Protein AF-A0A951LGJ7-F1 (afdb_monomer)

Foldseek 3Di:
DVQLVLLQLLLLLQLLLVLLLVLLVVVVLDDVVLCVQLLVLLLLLLVVQLLCLVVDDLLVLLLVLLVVLLVLLVCLQCLPPDDAPAQDFDDDPRSNPLSSVLNNSCNNVVNLSLVSQLSVRSSNVHQNSSSNSSSSVSSNSNSPSNNVCCVVPVCSRPVDPPRSYDVVVSVVNNVVSNVVSNVVSVVLVVDDRSVSSNVSSVVSNVSSVVSNVVSVVD

pLDDT: mean 79.66, std 10.62, range [45.69, 91.69]

Secondary structure (DSSP, 8-state):
-HHHHHHHHHHHHHHHHHHHHHHHHHTT---HHHHHHHHHHHHHHHHHHHHHGGGS-HHHHHHHHHHHHHHHHHHHH-TTTS--S-SS---THHHHHHHHHHHHHHHHHT--THHHHHHHHHHTT--HHHHHHHHHHHHHHHHHHHHHHHHH-HHHHHSSSS----HHHHHHHHHHHHHHHHHHHHHHHHS-HHHHHHHHHHHHHHHHHHHHHHHH--

Structure (mmCIF, N/CA/C/O backbone):
data_AF-A0A9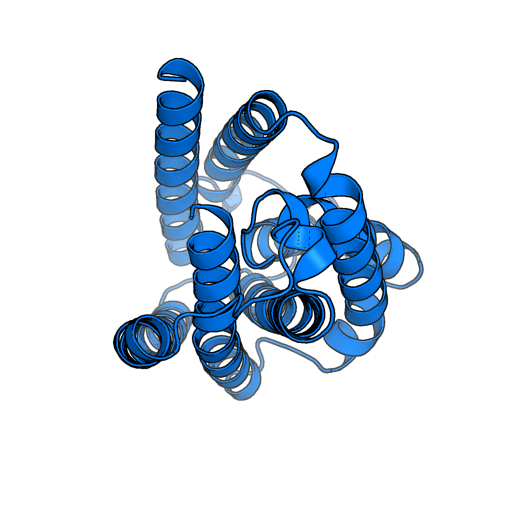51LGJ7-F1
#
_entry.id   AF-A0A951LGJ7-F1
#
loop_
_atom_site.group_PDB
_atom_site.id
_atom_site.type_symbol
_atom_site.label_atom_id
_atom_site.label_alt_id
_atom_site.label_comp_id
_atom_site.label_asym_id
_atom_site.label_entity_id
_atom_site.label_seq_id
_atom_site.pdbx_PDB_ins_code
_atom_site.Cartn_x
_atom_site.Cartn_y
_atom_site.Cartn_z
_atom_site.occupancy
_atom_site.B_iso_or_equiv
_atom_site.auth_seq_id
_atom_site.auth_comp_id
_atom_site.auth_asym_id
_atom_site.auth_atom_id
_atom_site.pdbx_PDB_model_num
ATOM 1 N N . SER A 1 1 ? 18.260 4.602 -18.109 1.00 55.44 1 SER A N 1
ATOM 2 C CA . SER A 1 1 ? 17.047 4.206 -18.858 1.00 55.44 1 SER A CA 1
ATOM 3 C C . SER A 1 1 ? 15.852 4.158 -17.917 1.00 55.44 1 SER A C 1
ATOM 5 O O . SER A 1 1 ? 16.051 3.791 -16.763 1.00 55.44 1 SER A O 1
ATOM 7 N N . ALA A 1 2 ? 14.641 4.504 -18.372 1.00 57.22 2 ALA A N 1
ATOM 8 C CA . ALA A 1 2 ? 13.421 4.532 -17.546 1.00 57.22 2 ALA A CA 1
ATOM 9 C C . ALA A 1 2 ? 13.168 3.224 -16.763 1.00 57.22 2 ALA A C 1
ATOM 11 O O . ALA A 1 2 ? 12.783 3.267 -15.599 1.00 57.22 2 ALA A O 1
ATOM 12 N N . HIS A 1 3 ? 13.509 2.072 -17.344 1.00 61.31 3 HIS A N 1
ATOM 13 C CA . HIS A 1 3 ? 13.384 0.759 -16.697 1.00 61.31 3 HIS A CA 1
ATOM 14 C C . HIS A 1 3 ? 14.228 0.601 -15.420 1.00 61.31 3 HIS A C 1
ATOM 16 O O . HIS A 1 3 ? 13.739 0.072 -14.426 1.00 61.31 3 HIS A O 1
ATOM 22 N N . ILE A 1 4 ? 15.455 1.139 -15.396 1.00 64.69 4 ILE A N 1
ATOM 23 C CA . ILE A 1 4 ? 16.332 1.111 -14.208 1.00 64.69 4 ILE A CA 1
ATOM 24 C C . ILE A 1 4 ? 15.751 1.994 -13.095 1.00 64.69 4 ILE A C 1
ATOM 26 O O . ILE A 1 4 ? 15.845 1.657 -11.916 1.00 64.69 4 ILE A O 1
ATOM 30 N N . ALA A 1 5 ? 15.111 3.113 -13.449 1.00 64.50 5 ALA A N 1
ATOM 31 C CA . ALA A 1 5 ? 14.456 3.984 -12.475 1.00 64.50 5 ALA A CA 1
ATOM 32 C C . ALA A 1 5 ? 13.243 3.295 -11.824 1.00 64.50 5 ALA A C 1
ATOM 34 O O . ALA A 1 5 ? 13.097 3.352 -10.604 1.00 64.50 5 ALA A O 1
ATOM 35 N N . VAL A 1 6 ? 12.427 2.583 -12.611 1.00 65.94 6 VAL A N 1
ATOM 36 C CA . VAL A 1 6 ? 11.276 1.804 -12.113 1.00 65.94 6 VAL A CA 1
ATOM 37 C C . VAL A 1 6 ? 11.734 0.677 -11.186 1.00 65.94 6 VAL A C 1
ATOM 39 O O . VAL A 1 6 ? 11.252 0.561 -10.060 1.00 65.94 6 VAL A O 1
ATOM 42 N N . ALA A 1 7 ? 12.717 -0.108 -11.621 1.00 67.38 7 ALA A N 1
ATOM 43 C CA . ALA A 1 7 ? 13.304 -1.190 -10.840 1.00 67.38 7 ALA A CA 1
ATOM 44 C C . ALA A 1 7 ? 13.930 -0.698 -9.518 1.00 67.38 7 ALA A C 1
ATOM 46 O O . ALA A 1 7 ? 13.691 -1.278 -8.458 1.00 67.38 7 ALA A O 1
ATOM 47 N N . THR A 1 8 ? 14.667 0.418 -9.555 1.00 74.06 8 THR A N 1
ATOM 48 C CA . THR A 1 8 ? 15.254 1.038 -8.354 1.00 74.06 8 THR A CA 1
ATOM 49 C C . THR A 1 8 ? 14.176 1.583 -7.411 1.00 74.06 8 THR A C 1
ATOM 51 O O . THR A 1 8 ? 14.307 1.451 -6.195 1.00 74.06 8 THR A O 1
ATOM 54 N N . SER A 1 9 ? 13.090 2.152 -7.946 1.00 70.25 9 SER A N 1
ATOM 55 C CA . SER A 1 9 ? 11.973 2.675 -7.151 1.00 70.25 9 SER A CA 1
ATOM 56 C C . SER A 1 9 ? 11.195 1.565 -6.435 1.00 70.25 9 SER A C 1
ATOM 58 O O . SER A 1 9 ? 10.942 1.682 -5.237 1.00 70.25 9 SER A O 1
ATOM 60 N N . LEU A 1 10 ? 10.897 0.452 -7.118 1.00 71.38 10 LEU A N 1
ATOM 61 C CA . LEU A 1 10 ? 10.248 -0.718 -6.510 1.00 71.38 10 LEU A CA 1
ATOM 62 C C . LEU A 1 10 ? 11.087 -1.298 -5.365 1.00 71.38 10 LEU A C 1
ATOM 64 O O . LEU A 1 10 ? 10.562 -1.550 -4.279 1.00 71.38 10 LEU A O 1
ATOM 68 N N . ALA A 1 11 ? 12.400 -1.426 -5.579 1.00 75.31 11 ALA A N 1
ATOM 69 C CA . ALA A 1 11 ? 13.327 -1.869 -4.545 1.00 75.31 11 ALA A CA 1
ATOM 70 C C . ALA A 1 11 ? 13.407 -0.877 -3.369 1.00 75.31 11 ALA A C 1
ATOM 72 O O . ALA A 1 11 ? 13.548 -1.294 -2.218 1.00 75.31 11 ALA A O 1
ATOM 73 N N . ALA A 1 12 ? 13.322 0.434 -3.624 1.00 81.06 12 ALA A N 1
ATOM 74 C CA . ALA A 1 12 ? 13.381 1.473 -2.588 1.00 81.06 12 ALA A CA 1
ATOM 75 C C . ALA A 1 12 ? 12.124 1.510 -1.701 1.00 81.06 12 ALA A C 1
ATOM 77 O O . ALA A 1 12 ? 12.212 1.827 -0.516 1.00 81.06 12 ALA A O 1
ATOM 78 N N . ILE A 1 13 ? 10.964 1.109 -2.234 1.00 82.94 13 ILE A N 1
ATOM 79 C CA . ILE A 1 13 ? 9.707 1.033 -1.473 1.00 82.94 13 ILE A CA 1
ATOM 80 C C . ILE A 1 13 ? 9.728 -0.109 -0.441 1.00 82.94 13 ILE A C 1
ATOM 82 O O . ILE A 1 13 ? 9.082 0.003 0.604 1.00 82.94 13 ILE A O 1
ATOM 86 N N . MET A 1 14 ? 10.474 -1.194 -0.688 1.00 87.38 14 MET A N 1
ATOM 87 C CA . MET A 1 14 ? 10.474 -2.383 0.175 1.00 87.38 14 MET A CA 1
ATOM 88 C C . MET A 1 14 ? 10.863 -2.078 1.641 1.00 87.38 14 MET A C 1
ATOM 90 O O . MET A 1 14 ? 10.084 -2.432 2.529 1.00 87.38 14 MET A O 1
ATOM 94 N N . PRO A 1 15 ? 11.979 -1.382 1.954 1.00 86.62 15 PRO A N 1
ATOM 95 C CA . PRO A 1 15 ? 12.316 -1.011 3.333 1.00 86.62 15 PRO A CA 1
ATOM 96 C C . PRO A 1 15 ? 11.227 -0.193 4.033 1.00 86.62 15 PRO A C 1
ATOM 98 O O . PRO A 1 15 ? 10.880 -0.475 5.179 1.00 86.62 15 PRO A O 1
ATOM 101 N N . ALA A 1 16 ? 10.643 0.785 3.338 1.00 88.69 16 ALA A N 1
ATOM 102 C CA . ALA A 1 16 ? 9.571 1.614 3.878 1.00 88.69 16 ALA A CA 1
ATOM 103 C C . ALA A 1 16 ? 8.313 0.794 4.202 1.00 88.69 16 ALA A C 1
ATOM 105 O O . ALA A 1 16 ? 7.725 0.958 5.275 1.00 88.69 16 ALA A O 1
ATOM 106 N N . ALA A 1 17 ? 7.937 -0.130 3.313 1.00 87.75 17 ALA A N 1
ATOM 107 C CA . ALA A 1 17 ? 6.806 -1.024 3.522 1.00 87.75 17 ALA A CA 1
ATOM 108 C C . ALA A 1 17 ? 7.027 -1.939 4.736 1.00 87.75 17 ALA A C 1
ATOM 110 O O . ALA A 1 17 ? 6.136 -2.072 5.575 1.00 87.75 17 ALA A O 1
ATOM 111 N N . VAL A 1 18 ? 8.227 -2.517 4.871 1.00 90.56 18 VAL A N 1
ATOM 112 C CA . VAL A 1 18 ? 8.586 -3.383 6.007 1.00 90.56 18 VAL A CA 1
ATOM 113 C C . VAL A 1 18 ? 8.522 -2.608 7.318 1.00 90.56 18 VAL A C 1
ATOM 115 O O . VAL A 1 18 ? 7.852 -3.040 8.254 1.00 90.56 18 VAL A O 1
ATOM 118 N N . VAL A 1 19 ? 9.163 -1.440 7.390 1.00 91.69 19 VAL A N 1
ATOM 119 C CA . VAL A 1 19 ? 9.208 -0.639 8.619 1.00 91.69 19 VAL A CA 1
ATOM 120 C C . VAL A 1 19 ? 7.813 -0.156 9.030 1.00 91.69 19 VAL A C 1
ATOM 122 O O . VAL A 1 19 ? 7.451 -0.256 10.206 1.00 91.69 19 VAL A O 1
ATOM 125 N N . SER A 1 20 ? 6.997 0.295 8.073 1.00 88.81 20 SER A N 1
ATOM 126 C CA . SER A 1 20 ? 5.603 0.674 8.326 1.00 88.81 20 SER A CA 1
ATOM 127 C C . SER A 1 20 ? 4.767 -0.520 8.803 1.00 88.81 20 SER A C 1
ATOM 129 O O . SER A 1 20 ? 4.076 -0.431 9.821 1.00 88.81 20 SER A O 1
ATOM 131 N N . SER A 1 21 ? 4.883 -1.674 8.136 1.00 90.31 21 SER A N 1
ATOM 132 C CA . SER A 1 21 ? 4.157 -2.891 8.513 1.00 90.31 21 SER A CA 1
ATOM 133 C C . SER A 1 21 ? 4.536 -3.373 9.910 1.00 90.31 21 SER A C 1
ATOM 135 O O . SER A 1 21 ? 3.658 -3.775 10.668 1.00 90.31 21 SER A O 1
ATOM 137 N N . VAL A 1 22 ? 5.817 -3.318 10.286 1.00 91.62 22 VAL A N 1
ATOM 138 C CA . VAL A 1 22 ? 6.271 -3.694 11.634 1.00 91.62 22 VAL A CA 1
ATOM 139 C C . VAL A 1 22 ? 5.689 -2.751 12.689 1.00 91.62 22 VAL A C 1
ATOM 141 O O . VAL A 1 22 ? 5.246 -3.218 13.739 1.00 91.62 22 VAL A O 1
ATOM 144 N N . ALA A 1 23 ? 5.634 -1.443 12.423 1.00 90.81 23 ALA A N 1
ATOM 145 C CA . ALA A 1 23 ? 5.026 -0.479 13.341 1.00 90.81 23 ALA A CA 1
ATOM 146 C C . ALA A 1 23 ? 3.524 -0.749 13.552 1.00 90.81 23 ALA A C 1
ATOM 148 O O . ALA A 1 23 ? 3.043 -0.731 14.686 1.00 90.81 23 ALA A O 1
ATOM 149 N N . HIS A 1 24 ? 2.781 -1.065 12.487 1.00 90.62 24 HIS A N 1
ATOM 150 C CA . HIS A 1 24 ? 1.360 -1.413 12.589 1.00 90.62 24 HIS A CA 1
ATOM 151 C C . HIS A 1 24 ? 1.108 -2.790 13.211 1.00 90.62 24 HIS A C 1
ATOM 153 O O . HIS A 1 24 ? 0.151 -2.940 13.973 1.00 90.62 24 HIS A O 1
ATOM 159 N N . TRP A 1 25 ? 1.984 -3.764 12.959 1.00 90.00 25 TRP A N 1
ATOM 160 C CA . TRP A 1 25 ? 1.948 -5.075 13.604 1.00 90.00 25 TRP A CA 1
ATOM 161 C C . TRP A 1 25 ? 2.119 -4.956 15.120 1.00 90.00 25 TRP A C 1
ATOM 163 O O . TRP A 1 25 ? 1.313 -5.486 15.879 1.00 90.00 25 TRP A O 1
ATOM 173 N N . ARG A 1 26 ? 3.126 -4.196 15.574 1.00 89.38 26 ARG A N 1
ATOM 174 C CA . ARG A 1 26 ? 3.374 -3.954 17.007 1.00 89.38 26 ARG A CA 1
ATOM 175 C C . ARG A 1 26 ? 2.212 -3.247 17.702 1.00 89.38 26 ARG A C 1
ATOM 177 O O . ARG A 1 26 ? 1.992 -3.473 18.884 1.00 89.38 26 ARG A O 1
ATOM 184 N N . ALA A 1 27 ? 1.462 -2.429 16.972 1.00 88.00 27 ALA A N 1
ATOM 185 C CA . ALA A 1 27 ? 0.272 -1.753 17.478 1.00 88.00 27 ALA A CA 1
ATOM 186 C C . ALA A 1 27 ? -1.017 -2.593 17.388 1.00 88.00 27 ALA A C 1
ATOM 188 O O . ALA A 1 27 ? -2.094 -2.073 17.663 1.00 88.00 27 ALA A O 1
ATOM 189 N N . GLY A 1 28 ? -0.943 -3.865 16.974 1.00 87.31 28 GLY A N 1
ATOM 190 C CA . GLY A 1 28 ? -2.108 -4.753 16.885 1.00 87.31 28 GLY A CA 1
ATOM 191 C C . GLY A 1 28 ? -3.085 -4.413 15.752 1.00 87.31 28 GLY A C 1
ATOM 192 O O . GLY A 1 28 ? -4.235 -4.852 15.772 1.00 87.31 28 GLY A O 1
ATOM 193 N N . ASN A 1 29 ? -2.646 -3.634 14.758 1.00 87.38 29 ASN A N 1
ATOM 194 C CA . ASN A 1 29 ? -3.474 -3.229 13.617 1.00 87.38 29 ASN A CA 1
ATOM 195 C C . ASN A 1 29 ? -3.454 -4.242 12.458 1.00 87.38 29 ASN A C 1
ATOM 197 O O . ASN A 1 29 ? -4.222 -4.096 11.509 1.00 87.38 29 ASN A O 1
ATOM 201 N N . THR A 1 30 ? -2.595 -5.260 12.537 1.00 85.62 30 THR A N 1
ATOM 202 C CA . THR A 1 30 ? -2.389 -6.282 11.502 1.00 85.62 30 THR A CA 1
ATOM 203 C C . THR A 1 30 ? -2.292 -7.661 12.146 1.00 85.62 30 THR A C 1
ATOM 205 O O . THR A 1 30 ? -1.757 -7.801 13.242 1.00 85.62 30 THR A O 1
ATOM 208 N N . ASP A 1 31 ? -2.780 -8.680 11.445 1.00 86.75 31 ASP A N 1
ATOM 209 C CA . ASP A 1 31 ? -2.847 -10.072 11.870 1.00 86.75 31 ASP A CA 1
ATOM 210 C C . ASP A 1 31 ? -2.186 -11.033 10.867 1.00 86.75 31 ASP A C 1
ATOM 212 O O . ASP A 1 31 ? -2.123 -10.770 9.666 1.00 86.75 31 ASP A O 1
ATOM 216 N N . PHE A 1 32 ? -1.710 -12.192 11.346 1.00 86.00 32 PHE A N 1
ATOM 217 C CA . PHE A 1 32 ? -1.112 -13.223 10.478 1.00 86.00 32 PHE A CA 1
ATOM 218 C C . PHE A 1 32 ? -2.119 -13.792 9.466 1.00 86.00 32 PHE A C 1
ATOM 220 O O . PHE A 1 32 ? -1.750 -14.192 8.362 1.00 86.00 32 PHE A O 1
ATOM 227 N N . VAL A 1 33 ? -3.404 -13.792 9.830 1.00 86.75 33 VAL A N 1
ATOM 228 C CA . VAL A 1 33 ? -4.508 -14.249 8.974 1.00 86.75 33 VAL A CA 1
ATOM 229 C C . VAL A 1 33 ? -4.529 -13.477 7.656 1.00 86.75 33 VAL A C 1
ATOM 231 O O . VAL A 1 33 ? -4.677 -14.091 6.601 1.00 86.75 33 VAL A O 1
ATOM 234 N N . PHE A 1 34 ? -4.265 -12.164 7.689 1.00 86.88 34 PHE A N 1
ATOM 235 C CA . PHE A 1 34 ? -4.161 -11.356 6.478 1.00 86.88 34 PHE A CA 1
ATOM 236 C C . PHE A 1 34 ? -3.091 -11.898 5.521 1.00 86.88 34 PHE A C 1
ATOM 238 O O . PHE A 1 34 ? -3.375 -12.127 4.348 1.00 86.88 34 PHE A O 1
ATOM 245 N N . PHE A 1 35 ? -1.881 -12.174 6.016 1.00 87.56 35 PHE A N 1
ATOM 246 C CA . PHE A 1 35 ? -0.798 -12.713 5.188 1.00 87.56 35 PHE A CA 1
ATOM 247 C C . PHE A 1 35 ? -1.151 -14.072 4.582 1.00 87.56 35 PHE A C 1
ATOM 249 O O . PHE A 1 35 ? -0.842 -14.320 3.420 1.00 87.56 35 PHE A O 1
ATOM 256 N N . ARG A 1 36 ? -1.826 -14.936 5.345 1.00 88.94 36 ARG A N 1
ATOM 257 C CA . ARG A 1 36 ? -2.224 -16.271 4.889 1.00 88.94 36 ARG A CA 1
ATOM 258 C C . ARG A 1 36 ? -3.306 -16.228 3.806 1.00 88.94 36 ARG A C 1
ATOM 260 O O . ARG A 1 36 ? -3.226 -16.983 2.844 1.00 88.94 36 ARG A O 1
ATOM 267 N N . GLU A 1 37 ? -4.311 -15.371 3.962 1.00 87.56 37 GLU A N 1
ATOM 268 C CA . GLU A 1 37 ? -5.490 -15.364 3.084 1.00 87.56 37 GLU A CA 1
ATOM 269 C C . GLU A 1 37 ? -5.348 -14.424 1.887 1.00 87.56 37 GLU A C 1
ATOM 271 O O . GLU A 1 37 ? -5.734 -14.763 0.771 1.00 87.56 37 GLU A O 1
ATOM 276 N N . TRP A 1 38 ? -4.760 -13.248 2.092 1.00 89.31 38 TRP A N 1
ATOM 277 C CA . TRP A 1 38 ? -4.577 -12.257 1.031 1.00 89.31 38 TRP A CA 1
ATOM 278 C C . TRP A 1 38 ? -3.251 -12.439 0.315 1.00 89.31 38 TRP A C 1
ATOM 280 O O . TRP A 1 38 ? -3.156 -12.203 -0.890 1.00 89.31 38 TRP A O 1
ATOM 290 N N . GLY A 1 39 ? -2.227 -12.871 1.051 1.00 89.12 39 GLY A N 1
ATOM 291 C CA . GLY A 1 39 ? -0.862 -12.857 0.558 1.00 89.12 39 GLY A CA 1
ATOM 292 C C . GLY A 1 39 ? -0.649 -13.669 -0.719 1.00 89.12 39 GLY A C 1
ATOM 293 O O . GLY A 1 39 ? -0.159 -13.095 -1.691 1.00 89.12 39 GLY A O 1
ATOM 294 N N . PRO A 1 40 ? -1.080 -14.944 -0.795 1.00 90.81 40 PRO A N 1
ATOM 295 C CA . PRO A 1 40 ? -0.926 -15.746 -2.007 1.00 90.81 40 PRO A CA 1
ATOM 296 C C . PRO A 1 40 ? -1.592 -15.111 -3.232 1.00 90.81 40 PRO A C 1
ATOM 298 O O . PRO A 1 40 ? -1.004 -15.086 -4.310 1.00 90.81 40 PRO A O 1
ATOM 301 N N . GLY A 1 41 ? -2.793 -14.544 -3.062 1.00 90.00 41 GLY A N 1
ATOM 302 C CA . GLY A 1 41 ? -3.507 -13.870 -4.148 1.00 90.00 41 GLY A CA 1
ATOM 303 C C . GLY A 1 41 ? -2.758 -12.632 -4.637 1.00 90.00 41 GLY A C 1
ATOM 304 O O . GLY A 1 41 ? -2.545 -12.475 -5.837 1.00 90.00 41 GLY A O 1
ATOM 305 N N . ILE A 1 42 ? -2.290 -11.794 -3.708 1.00 90.81 42 ILE A N 1
ATOM 306 C CA . ILE A 1 42 ? -1.506 -10.593 -4.026 1.00 90.81 42 ILE A CA 1
ATOM 307 C C . ILE A 1 42 ? -0.224 -10.962 -4.778 1.00 90.81 42 ILE A C 1
ATOM 309 O O . ILE A 1 42 ? 0.062 -10.355 -5.807 1.00 90.81 42 ILE A O 1
ATOM 313 N N . VAL A 1 43 ? 0.519 -11.971 -4.313 1.00 91.31 43 VAL A N 1
ATOM 314 C CA . VAL A 1 43 ? 1.760 -12.431 -4.963 1.00 91.31 43 VAL A CA 1
ATOM 315 C C . VAL A 1 43 ? 1.490 -12.862 -6.405 1.00 91.31 43 VAL A C 1
ATOM 317 O O . VAL A 1 43 ? 2.178 -12.405 -7.316 1.00 91.31 43 VAL A O 1
ATOM 320 N N . ILE A 1 44 ? 0.461 -13.689 -6.623 1.00 90.81 44 ILE A N 1
ATOM 321 C CA . ILE A 1 44 ? 0.064 -14.142 -7.965 1.00 90.81 44 ILE A CA 1
ATOM 322 C C . ILE A 1 44 ? -0.279 -12.941 -8.852 1.00 90.81 44 ILE A C 1
ATOM 324 O O . ILE A 1 44 ? 0.202 -12.853 -9.981 1.00 90.81 44 ILE A O 1
ATOM 328 N N . GLY A 1 45 ? -1.067 -11.995 -8.334 1.00 88.38 45 GLY A N 1
ATOM 329 C CA . GLY A 1 45 ? -1.459 -10.799 -9.072 1.00 88.38 45 GLY A CA 1
ATOM 330 C C . GLY A 1 45 ? -0.272 -9.910 -9.450 1.00 88.38 45 GLY A C 1
ATOM 331 O O . GLY A 1 45 ? -0.197 -9.448 -10.583 1.00 88.38 45 GLY A O 1
ATOM 332 N N . VAL A 1 46 ? 0.687 -9.711 -8.543 1.00 88.31 46 VAL A N 1
ATOM 333 C CA . VAL A 1 46 ? 1.890 -8.900 -8.803 1.00 88.31 46 VAL A CA 1
ATOM 334 C C . VAL A 1 46 ? 2.765 -9.534 -9.878 1.00 88.31 46 VAL A C 1
ATOM 336 O O . VAL A 1 46 ? 3.211 -8.837 -10.788 1.00 88.31 46 VAL A O 1
ATOM 339 N N . ILE A 1 47 ? 2.997 -10.846 -9.801 1.00 87.12 47 ILE A N 1
ATOM 340 C CA . ILE A 1 47 ? 3.792 -11.564 -10.805 1.00 87.12 47 ILE A CA 1
ATOM 341 C C . ILE A 1 47 ? 3.101 -11.481 -12.170 1.00 87.12 47 ILE A C 1
ATOM 343 O O . ILE A 1 47 ? 3.737 -11.118 -13.157 1.00 87.12 47 ILE A O 1
ATOM 347 N N . ALA A 1 48 ? 1.792 -11.741 -12.220 1.00 87.38 48 ALA A N 1
ATOM 348 C CA . ALA A 1 48 ? 1.013 -11.626 -13.448 1.00 87.38 48 ALA A CA 1
ATOM 349 C C . ALA A 1 48 ? 1.063 -10.202 -14.029 1.00 87.38 48 ALA A C 1
ATOM 351 O O . ALA A 1 48 ? 1.268 -10.039 -15.230 1.00 87.38 48 ALA A O 1
ATOM 352 N N . ALA A 1 49 ? 0.955 -9.168 -13.188 1.00 82.81 49 ALA A N 1
ATOM 353 C CA . ALA A 1 49 ? 1.071 -7.786 -13.636 1.00 82.81 49 ALA A CA 1
ATOM 354 C C . ALA A 1 49 ? 2.443 -7.488 -14.235 1.00 82.81 49 ALA A C 1
ATOM 356 O O . ALA A 1 49 ? 2.509 -6.906 -15.309 1.00 82.81 49 ALA A O 1
ATOM 357 N N . GLN A 1 50 ? 3.537 -7.916 -13.606 1.00 78.81 50 GLN A N 1
ATOM 358 C CA . GLN A 1 50 ? 4.876 -7.661 -14.145 1.00 78.81 50 GLN A CA 1
ATOM 359 C C . GLN A 1 50 ? 5.144 -8.372 -15.477 1.00 78.81 50 GLN A C 1
ATOM 361 O O . GLN A 1 50 ? 5.867 -7.837 -16.311 1.00 78.81 50 GLN A O 1
ATOM 366 N N . LEU A 1 51 ? 4.532 -9.536 -15.710 1.00 81.44 51 LEU A N 1
ATOM 367 C CA . LEU A 1 51 ? 4.625 -10.239 -16.995 1.00 81.44 51 LEU A CA 1
ATOM 368 C C . LEU A 1 51 ? 3.839 -9.530 -18.107 1.00 81.44 51 LEU A C 1
ATOM 370 O O . LEU A 1 51 ? 4.256 -9.517 -19.265 1.00 81.44 51 LEU A O 1
ATOM 374 N N . VAL A 1 52 ? 2.697 -8.935 -17.761 1.00 79.62 52 VAL A N 1
ATOM 375 C CA . VAL A 1 52 ? 1.794 -8.293 -18.726 1.00 79.62 52 VAL A CA 1
ATOM 376 C C . VAL A 1 52 ? 2.132 -6.809 -18.933 1.00 79.62 52 VAL A C 1
ATOM 378 O O . VAL A 1 52 ? 1.877 -6.276 -20.009 1.00 79.62 52 VAL A O 1
ATOM 381 N N . ALA A 1 53 ? 2.752 -6.144 -17.952 1.00 72.38 53 ALA A N 1
ATOM 382 C CA . ALA A 1 53 ? 3.041 -4.707 -17.962 1.00 72.38 53 ALA A CA 1
ATOM 383 C C . ALA A 1 53 ? 3.789 -4.214 -19.217 1.00 72.38 53 ALA A C 1
ATOM 385 O O . ALA A 1 53 ? 3.396 -3.168 -19.732 1.00 72.38 53 ALA A O 1
ATOM 386 N N . PRO A 1 54 ? 4.784 -4.939 -19.774 1.00 69.19 54 PRO A N 1
ATOM 387 C CA . PRO A 1 54 ? 5.465 -4.521 -21.004 1.00 69.19 54 PRO A CA 1
ATOM 388 C C . PRO A 1 54 ? 4.557 -4.453 -22.243 1.00 69.19 54 PRO A C 1
ATOM 390 O O . PRO A 1 54 ? 4.922 -3.827 -23.233 1.00 69.19 54 PRO A O 1
ATOM 393 N N . HIS A 1 55 ? 3.387 -5.095 -22.200 1.00 70.88 55 HIS A N 1
ATOM 394 C CA . HIS A 1 55 ? 2.471 -5.238 -23.332 1.00 70.88 55 HIS A CA 1
ATOM 395 C C . HIS A 1 55 ? 1.256 -4.299 -23.254 1.00 70.88 55 HIS A C 1
ATOM 397 O O . HIS A 1 55 ? 0.445 -4.269 -24.179 1.00 70.88 55 HIS A O 1
ATOM 403 N N . LEU A 1 56 ? 1.101 -3.537 -22.165 1.00 67.31 56 LEU A N 1
ATOM 404 C CA . LEU A 1 56 ? -0.027 -2.626 -21.957 1.00 67.31 56 LEU A CA 1
ATOM 405 C C . LEU A 1 56 ? 0.390 -1.166 -22.172 1.00 67.31 56 LEU A C 1
ATOM 407 O O . LEU A 1 56 ? 1.403 -0.706 -21.651 1.00 67.31 56 LEU A O 1
ATOM 411 N N . GLY A 1 57 ? -0.436 -0.400 -22.891 1.00 64.38 57 GLY A N 1
ATOM 412 C CA . GLY A 1 57 ? -0.262 1.049 -23.023 1.00 64.38 57 GLY A CA 1
ATOM 413 C C . GLY A 1 57 ? -0.499 1.763 -21.686 1.00 64.38 57 GLY A C 1
ATOM 414 O O . GLY A 1 57 ? -1.620 1.770 -21.175 1.00 64.38 57 GLY A O 1
ATOM 415 N N . GLY A 1 58 ? 0.543 2.380 -21.120 1.00 64.19 58 GLY A N 1
ATOM 416 C CA . GLY A 1 58 ? 0.523 2.943 -19.759 1.00 64.19 58 GLY A CA 1
ATOM 417 C C . GLY A 1 58 ? -0.465 4.098 -19.522 1.00 64.19 58 GLY A C 1
ATOM 418 O O . GLY A 1 58 ? -0.915 4.305 -18.392 1.00 64.19 58 GLY A O 1
ATOM 419 N N . SER A 1 59 ? -0.857 4.829 -20.569 1.00 66.00 59 SER A N 1
ATOM 420 C CA . SER A 1 59 ? -1.680 6.042 -20.436 1.00 66.00 59 SER A CA 1
ATOM 421 C C . SER A 1 59 ? -3.127 5.750 -20.017 1.00 66.00 59 SER A C 1
ATOM 423 O O . SER A 1 59 ? -3.671 6.433 -19.150 1.00 66.00 59 SER A O 1
ATOM 425 N N . VAL A 1 60 ? -3.749 4.697 -20.564 1.00 67.44 60 VAL A N 1
ATOM 426 C CA . VAL A 1 60 ? -5.156 4.350 -20.263 1.00 67.44 60 VAL A CA 1
ATOM 427 C C . VAL A 1 60 ? -5.312 3.876 -18.818 1.00 67.44 60 VAL A C 1
ATOM 429 O O . VAL A 1 60 ? -6.260 4.253 -18.127 1.00 67.44 60 VAL A O 1
ATOM 432 N N . LEU A 1 61 ? -4.355 3.084 -18.332 1.00 66.94 61 LEU A N 1
ATOM 433 C CA . LEU A 1 61 ? -4.401 2.548 -16.976 1.00 66.94 61 LEU A CA 1
ATOM 434 C C . LEU A 1 61 ? -4.204 3.642 -15.919 1.00 66.94 61 LEU A C 1
ATOM 436 O O . LEU A 1 6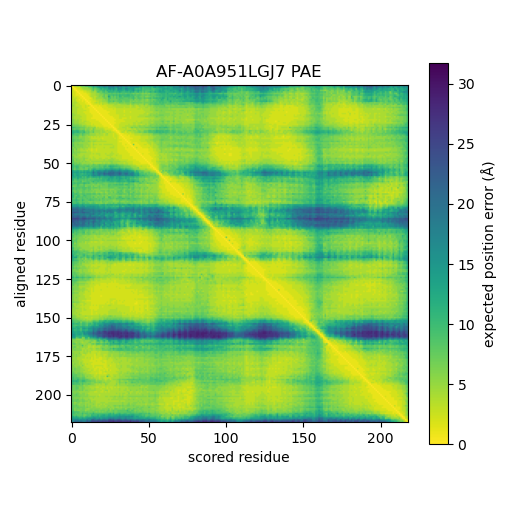1 ? -4.886 3.642 -14.892 1.00 66.94 61 LEU A O 1
ATOM 440 N N . THR A 1 62 ? -3.324 4.605 -16.205 1.00 69.94 62 THR A N 1
ATOM 441 C CA . THR A 1 62 ? -3.080 5.765 -15.339 1.00 69.94 62 THR A CA 1
ATOM 442 C C . THR A 1 62 ? -4.342 6.616 -15.190 1.00 69.94 62 THR A C 1
ATOM 444 O O . THR A 1 62 ? -4.719 6.959 -14.069 1.00 69.94 62 THR A O 1
ATOM 447 N N . GLY A 1 63 ? -5.048 6.890 -16.295 1.00 71.12 63 GLY A N 1
ATOM 448 C CA . GLY A 1 63 ? -6.302 7.648 -16.274 1.00 71.12 63 GLY A CA 1
ATOM 449 C C . GLY A 1 63 ? -7.420 6.951 -15.489 1.00 71.12 63 GLY A C 1
ATOM 450 O O . GLY A 1 63 ? -8.097 7.584 -14.675 1.00 71.12 63 GLY A O 1
ATOM 451 N N . LEU A 1 64 ? -7.585 5.636 -15.665 1.00 72.56 64 LEU A N 1
ATOM 452 C CA . LEU A 1 64 ? -8.608 4.865 -14.950 1.00 72.56 64 LEU A CA 1
ATOM 453 C C . LEU A 1 64 ? -8.328 4.805 -13.440 1.00 72.56 64 LEU A C 1
ATOM 455 O O . LEU A 1 64 ? -9.237 4.974 -12.625 1.00 72.56 64 LEU A O 1
ATOM 459 N N . PHE A 1 65 ? -7.060 4.639 -13.059 1.00 72.94 65 PHE A N 1
ATOM 460 C CA . PHE A 1 65 ? -6.641 4.668 -11.659 1.00 72.94 65 PHE A CA 1
ATOM 461 C C . PHE A 1 65 ? -6.801 6.060 -11.029 1.00 72.94 65 PHE A C 1
ATOM 463 O O . PHE A 1 65 ? -7.227 6.168 -9.877 1.00 72.94 65 PHE A O 1
ATOM 470 N N . ALA A 1 66 ? -6.530 7.131 -11.781 1.00 78.12 66 ALA A N 1
ATOM 471 C CA . ALA A 1 66 ? -6.742 8.503 -11.326 1.00 78.12 66 ALA A CA 1
ATOM 472 C C . ALA A 1 66 ? -8.219 8.766 -10.993 1.00 78.12 66 ALA A C 1
ATOM 474 O O . ALA A 1 66 ? -8.531 9.242 -9.899 1.00 78.12 66 ALA A O 1
ATOM 475 N N . LEU A 1 67 ? -9.137 8.390 -11.893 1.00 79.81 67 LEU A N 1
ATOM 476 C CA . LEU A 1 67 ? -10.577 8.549 -11.676 1.00 79.81 67 LEU A CA 1
ATOM 477 C C . LEU A 1 67 ? -11.063 7.725 -10.473 1.00 79.81 67 LEU A C 1
ATOM 479 O O . LEU A 1 67 ? -11.857 8.205 -9.661 1.00 79.81 67 LEU A O 1
ATOM 483 N N . PHE A 1 68 ? -10.537 6.509 -10.321 1.00 79.88 68 PHE A N 1
ATOM 484 C CA . PHE A 1 68 ? -10.829 5.651 -9.178 1.00 79.88 68 PHE A CA 1
ATOM 485 C C . PHE A 1 68 ? -10.377 6.280 -7.849 1.00 79.88 68 PHE A C 1
ATOM 487 O O . PHE A 1 68 ? -11.173 6.368 -6.912 1.00 79.88 68 PHE A O 1
ATOM 494 N N . CYS A 1 69 ? -9.141 6.789 -7.770 1.00 78.50 69 CYS A N 1
ATOM 495 C CA . CYS A 1 69 ? -8.631 7.495 -6.589 1.00 78.50 69 CYS A CA 1
ATOM 496 C C . CYS A 1 69 ? -9.489 8.715 -6.228 1.00 78.50 69 CYS A C 1
ATOM 498 O O . CYS A 1 69 ? -9.800 8.917 -5.051 1.00 78.50 69 CYS A O 1
ATOM 500 N N . LEU A 1 70 ? -9.925 9.493 -7.225 1.00 82.69 70 LEU A N 1
ATOM 501 C CA . LEU A 1 70 ? -10.817 10.633 -7.007 1.00 82.69 70 LEU A CA 1
ATOM 502 C C . LEU A 1 70 ? -12.166 10.190 -6.431 1.00 82.69 70 LEU A C 1
ATOM 504 O O . LEU A 1 70 ? -12.596 10.730 -5.412 1.00 82.69 70 LEU A O 1
ATOM 508 N N . GLY A 1 71 ? -12.796 9.162 -7.005 1.00 81.75 71 GLY A N 1
ATOM 509 C CA . GLY A 1 71 ? -14.063 8.626 -6.499 1.00 81.75 71 GLY A CA 1
ATOM 510 C C . GLY A 1 71 ? -13.962 8.122 -5.056 1.00 81.75 71 GLY A C 1
ATOM 511 O O . GLY A 1 71 ? -14.816 8.409 -4.217 1.00 81.75 71 GLY A O 1
ATOM 512 N N . VAL A 1 72 ? -12.875 7.421 -4.733 1.00 78.81 72 VAL A N 1
ATOM 513 C CA . VAL A 1 72 ? -12.616 6.912 -3.382 1.00 78.81 72 VAL A CA 1
ATOM 514 C C . VAL A 1 72 ? -12.340 8.044 -2.393 1.00 78.81 72 VAL A C 1
ATOM 516 O O . VAL A 1 72 ? -12.809 7.977 -1.254 1.00 78.81 72 VAL A O 1
ATOM 519 N N . SER A 1 73 ? -11.616 9.090 -2.804 1.00 83.19 73 SER A N 1
ATOM 520 C CA . SER A 1 73 ? -11.299 10.221 -1.926 1.00 83.19 73 SER A CA 1
ATOM 521 C C . SER A 1 73 ? -12.565 10.883 -1.372 1.00 83.19 73 SER A C 1
ATOM 523 O O . SER A 1 73 ? -12.642 11.158 -0.177 1.00 83.19 73 SER A O 1
ATOM 525 N N . ILE A 1 74 ? -13.612 11.018 -2.194 1.00 82.25 74 ILE A N 1
ATOM 526 C CA . ILE A 1 74 ? -14.919 11.554 -1.784 1.00 82.25 74 ILE A CA 1
ATOM 527 C C . ILE A 1 74 ? -15.529 10.718 -0.650 1.00 82.25 74 ILE A C 1
ATOM 529 O O . ILE A 1 74 ? -16.068 11.269 0.312 1.00 82.25 74 ILE A O 1
ATOM 533 N N . ARG A 1 75 ? -15.419 9.385 -0.719 1.00 78.62 75 ARG A N 1
ATOM 534 C CA . ARG A 1 75 ? -15.918 8.500 0.343 1.00 78.62 75 ARG A CA 1
ATOM 535 C C . ARG A 1 75 ? -15.130 8.684 1.638 1.00 78.62 75 ARG A C 1
ATOM 537 O O . ARG A 1 75 ? -15.731 8.829 2.699 1.00 78.62 75 ARG A O 1
ATOM 544 N N . PHE A 1 76 ? -13.802 8.706 1.552 1.00 81.19 76 PHE A N 1
ATOM 545 C CA . PHE A 1 76 ? -12.931 8.883 2.718 1.00 81.19 76 PHE A CA 1
ATOM 546 C C . PHE A 1 76 ? -13.067 10.278 3.351 1.00 81.19 76 PHE A C 1
ATOM 548 O O . PHE A 1 76 ? -12.814 10.430 4.548 1.00 81.19 76 PHE A O 1
ATOM 555 N N . ALA A 1 77 ? -13.510 11.285 2.589 1.00 83.62 77 ALA A N 1
ATOM 556 C CA . ALA A 1 77 ? -13.789 12.628 3.096 1.00 83.62 77 ALA A CA 1
ATOM 557 C C . ALA A 1 77 ? -15.016 12.664 4.027 1.00 83.62 77 ALA A C 1
ATOM 559 O O . ALA A 1 77 ? -15.103 13.527 4.903 1.00 83.62 77 ALA A O 1
ATOM 560 N N . ALA A 1 78 ? -15.941 11.709 3.880 1.00 83.06 78 ALA A N 1
ATOM 561 C CA . ALA A 1 78 ? -17.166 11.610 4.668 1.00 83.06 78 ALA A CA 1
ATOM 562 C C . ALA A 1 78 ? -17.336 10.209 5.304 1.00 83.06 78 ALA A C 1
ATOM 564 O O . ALA A 1 78 ? -18.293 9.501 4.974 1.00 83.06 78 ALA A O 1
ATOM 565 N N . PRO A 1 79 ? -16.457 9.809 6.250 1.00 70.19 79 PRO A N 1
ATOM 566 C CA . PRO A 1 79 ? -16.428 8.452 6.811 1.00 70.19 79 PRO A CA 1
ATOM 567 C C . PRO A 1 79 ? -17.755 8.039 7.468 1.00 70.19 79 PRO A C 1
ATOM 569 O O . PRO A 1 79 ? -18.199 6.909 7.298 1.00 70.19 79 PRO A O 1
ATOM 572 N N . ASN A 1 80 ? -18.454 8.979 8.112 1.00 68.38 80 ASN A N 1
ATOM 573 C CA . ASN A 1 80 ? -19.721 8.714 8.810 1.00 68.38 80 ASN A CA 1
ATOM 574 C C . ASN A 1 80 ? -20.961 8.786 7.902 1.00 68.38 80 ASN A C 1
ATOM 576 O O . ASN A 1 80 ? -22.074 8.533 8.358 1.00 68.38 80 ASN A O 1
ATOM 580 N N . ARG A 1 81 ? -20.800 9.143 6.620 1.00 62.38 81 ARG A N 1
ATOM 581 C CA . ARG A 1 81 ? -21.918 9.262 5.668 1.00 62.38 81 ARG A CA 1
ATOM 582 C C . ARG A 1 81 ? -22.197 7.956 4.930 1.00 62.38 81 ARG A C 1
ATO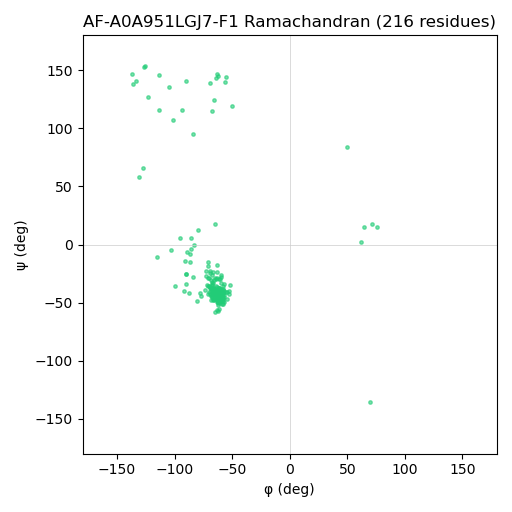M 584 O O . ARG A 1 81 ? -23.317 7.740 4.476 1.00 62.38 81 ARG A O 1
ATOM 591 N N . PHE A 1 82 ? -21.196 7.088 4.806 1.00 60.47 82 PHE A N 1
ATOM 592 C CA . PHE A 1 82 ? -21.291 5.878 4.002 1.00 60.47 82 PHE A CA 1
ATOM 593 C C . PHE A 1 82 ? -21.233 4.627 4.871 1.00 60.47 82 PHE A C 1
ATOM 595 O O . PHE A 1 82 ? -20.207 4.323 5.475 1.00 60.47 82 PHE A O 1
ATOM 602 N N . ARG A 1 83 ? -22.327 3.857 4.880 1.00 60.81 83 ARG A N 1
ATOM 603 C CA . ARG A 1 83 ? -22.343 2.543 5.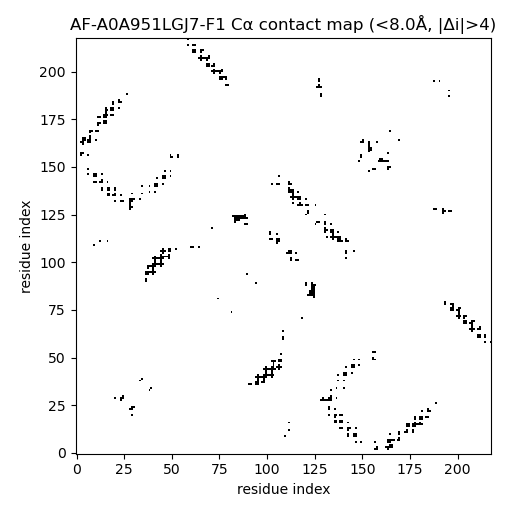529 1.00 60.81 83 ARG A CA 1
ATOM 604 C C . ARG A 1 83 ? -21.354 1.592 4.835 1.00 60.81 83 ARG A C 1
ATOM 606 O O . ARG A 1 83 ? -21.122 1.713 3.621 1.00 60.81 83 ARG A O 1
ATOM 613 N N . PRO A 1 84 ? -20.729 0.671 5.582 1.00 67.19 84 PRO A N 1
ATOM 614 C CA . PRO A 1 84 ? -19.931 -0.380 4.973 1.00 67.19 84 PRO A CA 1
ATOM 615 C C . PRO A 1 84 ? -20.821 -1.288 4.118 1.00 67.19 84 PRO A C 1
ATOM 617 O O . PRO A 1 84 ? -21.982 -1.517 4.454 1.00 67.19 84 PRO A O 1
ATOM 620 N N . LEU A 1 85 ? -20.291 -1.765 2.987 1.00 67.00 85 LEU A N 1
ATOM 621 C CA . LEU A 1 85 ? -21.033 -2.641 2.067 1.00 67.00 85 LEU A CA 1
ATOM 622 C C . LEU A 1 85 ? -21.202 -4.047 2.647 1.00 67.00 85 LEU A C 1
ATOM 624 O O . LEU A 1 85 ? -22.112 -4.772 2.258 1.00 67.00 85 LEU A O 1
ATOM 628 N N . ARG A 1 86 ? -20.319 -4.425 3.573 1.00 65.25 86 ARG A N 1
ATOM 629 C CA . ARG A 1 86 ? -20.367 -5.684 4.306 1.00 65.25 86 ARG A CA 1
ATOM 630 C C . ARG A 1 86 ? -20.070 -5.415 5.777 1.00 65.25 86 ARG A C 1
ATOM 632 O O . ARG A 1 86 ? -19.198 -4.610 6.083 1.00 65.25 86 ARG A O 1
ATOM 639 N N . SER A 1 87 ? -20.814 -6.065 6.666 1.00 58.97 87 SER A N 1
ATOM 640 C CA . SER A 1 87 ? -20.667 -5.971 8.126 1.00 58.97 87 SER A CA 1
ATOM 641 C C . SER A 1 87 ? -19.683 -6.988 8.710 1.00 58.97 87 SER A C 1
ATOM 643 O O . SER A 1 87 ? -19.387 -6.939 9.899 1.00 58.97 87 SER A O 1
ATOM 645 N N . GLU A 1 88 ? -19.185 -7.904 7.882 1.00 61.28 88 GLU A N 1
ATOM 646 C CA . GLU A 1 88 ? -18.254 -8.958 8.268 1.00 61.28 88 GLU A CA 1
ATOM 647 C C . GLU A 1 88 ? -16.895 -8.750 7.598 1.00 61.28 88 GLU A C 1
ATOM 649 O O . GLU A 1 88 ? -16.846 -8.301 6.441 1.00 61.28 88 GLU A O 1
ATOM 654 N N . PRO A 1 89 ? -15.797 -9.103 8.292 1.00 62.41 89 PRO A N 1
ATOM 655 C CA . PRO A 1 89 ? -14.486 -9.135 7.678 1.00 62.41 89 PRO A CA 1
ATOM 656 C C . PRO A 1 89 ? -14.502 -10.042 6.435 1.00 62.41 89 PRO A C 1
ATOM 658 O O . PRO A 1 89 ? -15.240 -11.027 6.369 1.00 62.41 89 PRO A O 1
ATOM 661 N N . PRO A 1 90 ? -13.741 -9.674 5.397 1.00 68.56 90 PRO A N 1
ATOM 662 C CA . PRO A 1 90 ? -13.636 -10.501 4.211 1.00 68.56 90 PRO A CA 1
ATOM 663 C C . PRO A 1 90 ? -12.938 -11.812 4.578 1.00 68.56 90 PRO A C 1
ATOM 665 O O . PRO A 1 90 ? -11.813 -11.763 5.066 1.00 68.56 90 PRO A O 1
ATOM 668 N N . ASP A 1 91 ? -13.603 -12.934 4.289 1.00 72.25 91 ASP A N 1
ATOM 669 C CA . ASP A 1 91 ? -13.115 -14.287 4.569 1.00 72.25 91 ASP A CA 1
ATOM 670 C C . ASP A 1 91 ? -13.131 -15.173 3.307 1.00 72.25 91 ASP A C 1
ATOM 672 O O . ASP A 1 91 ? -13.947 -15.009 2.385 1.00 72.25 91 ASP A O 1
ATOM 676 N N . GLY A 1 92 ? -12.236 -16.164 3.284 1.00 75.75 92 GLY A N 1
ATOM 677 C CA . GLY A 1 92 ? -12.262 -17.285 2.342 1.00 75.75 92 GLY A CA 1
ATOM 678 C C . GLY A 1 92 ? -11.928 -16.919 0.891 1.00 75.75 92 GLY A C 1
ATOM 679 O O . GLY A 1 92 ? -10.970 -16.205 0.599 1.00 75.75 92 GLY A O 1
ATOM 680 N N . ARG A 1 93 ? -12.711 -17.441 -0.067 1.00 78.19 93 ARG A N 1
ATOM 681 C CA . ARG A 1 93 ? -12.440 -17.310 -1.519 1.00 78.19 93 ARG A CA 1
ATOM 682 C C . ARG A 1 93 ? -12.400 -15.854 -1.996 1.00 78.19 93 ARG A C 1
ATOM 684 O O . ARG A 1 93 ? -11.702 -15.548 -2.960 1.00 78.19 93 ARG A O 1
ATOM 691 N N . PHE A 1 94 ? -13.121 -14.965 -1.315 1.00 81.69 94 PHE A N 1
ATOM 692 C CA . PHE A 1 94 ? -13.127 -13.541 -1.631 1.00 81.69 94 PHE A CA 1
ATOM 693 C C . PHE A 1 94 ? -11.752 -12.901 -1.399 1.00 81.69 94 PHE A C 1
ATOM 695 O O . PHE A 1 94 ? -11.300 -12.150 -2.257 1.00 81.69 94 PHE A O 1
ATOM 702 N N . CYS A 1 95 ? -11.055 -13.250 -0.310 1.00 81.69 95 CYS A N 1
ATOM 703 C CA . CYS A 1 95 ? -9.716 -12.735 0.001 1.00 81.69 95 CYS A CA 1
ATOM 704 C C . CYS A 1 95 ? -8.712 -13.055 -1.105 1.00 81.69 95 CYS A C 1
ATOM 706 O O . CYS A 1 95 ? -7.935 -12.194 -1.508 1.00 81.69 95 CYS A O 1
ATOM 708 N N . HIS A 1 96 ? -8.770 -14.273 -1.649 1.00 82.06 96 HIS A N 1
ATOM 709 C CA . HIS A 1 96 ? -7.875 -14.689 -2.724 1.00 82.06 96 HIS A CA 1
ATOM 710 C C . HIS A 1 96 ? -8.164 -13.949 -4.034 1.00 82.06 96 HIS A C 1
ATOM 712 O O . HIS A 1 96 ? -7.240 -13.420 -4.645 1.00 82.06 96 HIS A O 1
ATOM 718 N N . ILE A 1 97 ? -9.433 -13.862 -4.451 1.00 83.44 97 ILE A N 1
ATOM 719 C CA . ILE A 1 97 ? -9.816 -13.189 -5.705 1.00 83.44 97 ILE A CA 1
ATOM 720 C C . ILE A 1 97 ? -9.545 -11.683 -5.615 1.00 83.44 97 ILE A C 1
ATOM 722 O O . ILE A 1 97 ? -8.923 -11.105 -6.508 1.00 83.44 97 ILE A O 1
ATOM 726 N N . ALA A 1 98 ? -9.965 -11.049 -4.518 1.00 83.25 98 ALA A N 1
ATOM 727 C CA . ALA A 1 98 ? -9.698 -9.639 -4.269 1.00 83.25 98 ALA A CA 1
ATOM 728 C C . ALA A 1 98 ? -8.190 -9.380 -4.150 1.00 83.25 98 ALA A C 1
ATOM 730 O O . ALA A 1 98 ? -7.698 -8.403 -4.704 1.00 83.25 98 ALA A O 1
ATOM 731 N N . GLY A 1 99 ? -7.446 -10.281 -3.502 1.00 84.06 99 GLY A N 1
ATOM 732 C CA . GLY A 1 99 ? -5.990 -10.239 -3.413 1.00 84.06 99 GLY A CA 1
ATOM 733 C C . GLY A 1 99 ? -5.313 -10.260 -4.783 1.00 84.06 99 GLY A C 1
ATOM 734 O O . GLY A 1 99 ? -4.441 -9.432 -5.025 1.00 84.06 99 GLY A O 1
ATOM 735 N N . VAL A 1 100 ? -5.752 -11.123 -5.708 1.00 85.44 100 VAL A N 1
ATOM 736 C CA . VAL A 1 100 ? -5.247 -11.136 -7.096 1.00 85.44 100 VAL A CA 1
ATOM 737 C C . VAL A 1 100 ? -5.532 -9.811 -7.799 1.00 85.44 100 VAL A C 1
ATOM 739 O O . VAL A 1 100 ? -4.629 -9.246 -8.412 1.00 85.44 100 VAL A O 1
ATOM 742 N N . GLY A 1 101 ? -6.749 -9.275 -7.673 1.00 83.50 101 GLY A N 1
ATOM 743 C CA . GLY A 1 101 ? -7.105 -7.975 -8.251 1.00 83.50 101 GLY A CA 1
ATOM 744 C C . GLY A 1 101 ? -6.258 -6.826 -7.696 1.00 83.50 101 GLY A C 1
ATOM 745 O O . GLY A 1 101 ? -5.746 -6.010 -8.461 1.00 83.50 101 GLY A O 1
ATOM 746 N N . ILE A 1 102 ? -6.047 -6.796 -6.375 1.00 85.25 102 ILE A N 1
ATOM 747 C CA . ILE A 1 102 ? -5.163 -5.826 -5.717 1.00 85.25 102 ILE A CA 1
ATOM 748 C C . ILE A 1 102 ? -3.739 -5.974 -6.247 1.00 85.25 102 ILE A C 1
ATOM 750 O O . ILE A 1 102 ? -3.153 -4.985 -6.672 1.00 85.25 102 ILE A O 1
ATOM 754 N N . GLY A 1 103 ? -3.195 -7.193 -6.266 1.00 84.06 103 GLY A N 1
ATOM 755 C CA . GLY A 1 103 ? -1.843 -7.462 -6.749 1.00 84.06 103 GLY A CA 1
ATOM 756 C C . GLY A 1 103 ? -1.642 -7.038 -8.203 1.00 84.06 103 GLY A C 1
ATOM 757 O O . GLY A 1 103 ? -0.633 -6.410 -8.514 1.00 84.06 103 GLY A O 1
ATOM 758 N N . LEU A 1 104 ? -2.625 -7.304 -9.069 1.00 82.81 104 LEU A N 1
ATOM 759 C CA . LEU A 1 104 ? -2.590 -6.903 -10.474 1.00 82.81 104 LEU A CA 1
ATOM 760 C C . LEU A 1 104 ? -2.544 -5.380 -10.623 1.00 82.81 104 LEU A C 1
ATOM 762 O O . LEU A 1 104 ? -1.617 -4.834 -11.215 1.00 82.81 104 LEU A O 1
ATOM 766 N N . ILE A 1 105 ? -3.529 -4.680 -10.055 1.00 80.38 105 ILE A N 1
ATOM 767 C CA . ILE A 1 105 ? -3.652 -3.226 -10.215 1.00 80.38 105 ILE A CA 1
ATOM 768 C C . ILE A 1 105 ? -2.464 -2.515 -9.554 1.00 80.38 105 ILE A C 1
ATOM 770 O O . ILE A 1 105 ? -1.900 -1.594 -10.137 1.00 80.38 105 ILE A O 1
ATOM 774 N N . SER A 1 106 ? -2.046 -2.953 -8.364 1.00 79.75 106 SER A N 1
ATOM 775 C CA . SER A 1 106 ? -0.882 -2.401 -7.662 1.00 79.75 106 SER A CA 1
ATOM 776 C C . SER A 1 106 ? 0.430 -2.666 -8.390 1.00 79.75 106 SER A C 1
ATOM 778 O O . SER A 1 106 ? 1.269 -1.771 -8.462 1.00 79.75 106 SER A O 1
ATOM 780 N N . GLY A 1 107 ? 0.594 -3.864 -8.958 1.00 75.69 107 GLY A N 1
ATOM 781 C CA . GLY A 1 107 ? 1.755 -4.218 -9.767 1.00 75.69 107 GLY A CA 1
ATOM 782 C C . GLY A 1 107 ? 1.868 -3.351 -11.018 1.00 75.69 107 GLY A C 1
ATOM 783 O O . GLY A 1 107 ? 2.942 -2.827 -11.292 1.00 75.69 107 GLY A O 1
ATOM 784 N N . PHE A 1 108 ? 0.760 -3.125 -11.729 1.00 72.69 108 PHE A N 1
ATOM 785 C CA . PHE A 1 10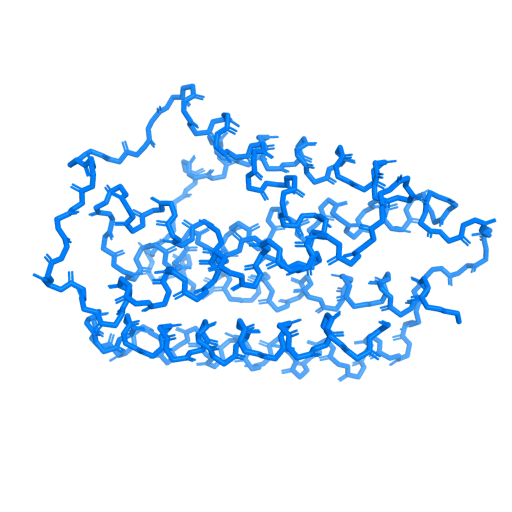8 ? 0.765 -2.266 -12.913 1.00 72.69 108 PHE A CA 1
ATOM 786 C C . PHE A 1 108 ? 0.932 -0.780 -12.589 1.00 72.69 108 PHE A C 1
ATOM 788 O O . PHE A 1 108 ? 1.672 -0.080 -13.273 1.00 72.69 108 PHE A O 1
ATOM 795 N N . ALA A 1 109 ? 0.244 -0.286 -11.557 1.00 69.62 109 ALA A N 1
ATOM 796 C CA . ALA A 1 109 ? 0.333 1.114 -11.156 1.00 69.62 109 ALA A CA 1
ATOM 797 C C . ALA A 1 109 ? 1.692 1.452 -10.515 1.00 69.62 109 ALA A C 1
ATOM 799 O O . ALA A 1 109 ? 1.998 2.626 -10.319 1.00 69.62 109 ALA A O 1
ATOM 800 N N . GLY A 1 110 ? 2.482 0.442 -10.126 1.00 66.50 110 GLY A N 1
ATOM 801 C CA . GLY A 1 110 ? 3.700 0.624 -9.332 1.00 66.50 110 GLY A CA 1
ATOM 802 C C . GLY A 1 110 ? 3.424 1.181 -7.930 1.00 66.50 110 GLY A C 1
ATOM 803 O O . GLY A 1 110 ? 4.332 1.655 -7.251 1.00 66.50 110 GLY A O 1
ATOM 804 N N . VAL A 1 111 ? 2.166 1.145 -7.484 1.00 68.06 111 VAL A N 1
ATOM 805 C CA . VAL A 1 111 ? 1.730 1.652 -6.183 1.00 68.06 111 VAL A CA 1
ATOM 806 C C . VAL A 1 111 ? 1.752 0.483 -5.210 1.00 68.06 111 VAL A C 1
ATOM 808 O O . VAL A 1 111 ? 0.977 -0.459 -5.367 1.00 68.06 111 VAL A O 1
ATOM 811 N N . GLY A 1 112 ? 2.614 0.534 -4.187 1.00 63.16 112 GLY A N 1
ATOM 812 C CA . GLY A 1 112 ? 2.620 -0.460 -3.108 1.00 63.16 112 GLY A CA 1
ATOM 813 C C . GLY A 1 112 ? 1.197 -0.625 -2.571 1.00 63.16 112 GLY A C 1
ATOM 814 O O . GLY A 1 112 ? 0.598 0.363 -2.150 1.00 63.16 112 GLY A O 1
ATOM 815 N N . GLY A 1 113 ? 0.627 -1.834 -2.663 1.00 70.44 113 GLY A N 1
ATOM 816 C CA . GLY A 1 113 ? -0.827 -2.089 -2.685 1.00 70.44 113 GLY A CA 1
ATOM 817 C C . GLY A 1 113 ? -1.651 -1.740 -1.444 1.00 70.44 113 GLY A C 1
ATOM 818 O O . GLY A 1 113 ? -2.792 -2.183 -1.296 1.00 70.44 113 GLY A O 1
ATOM 819 N N . GLY A 1 114 ? -1.108 -0.905 -0.566 1.00 81.25 114 GLY A N 1
ATOM 820 C CA . GLY A 1 114 ? -1.778 -0.351 0.590 1.00 81.25 114 GLY A CA 1
ATOM 821 C C . GLY A 1 114 ? -2.991 0.507 0.247 1.00 81.25 114 GLY A C 1
ATOM 822 O O . GLY A 1 114 ? -3.990 0.393 0.943 1.00 81.25 114 GLY A O 1
ATOM 823 N N . ILE A 1 115 ? -2.988 1.298 -0.835 1.00 81.75 115 ILE A N 1
ATOM 824 C CA . ILE A 1 115 ? -4.164 2.123 -1.173 1.00 81.75 115 ILE A CA 1
ATOM 825 C C . ILE A 1 115 ? -5.387 1.242 -1.443 1.00 81.75 115 ILE A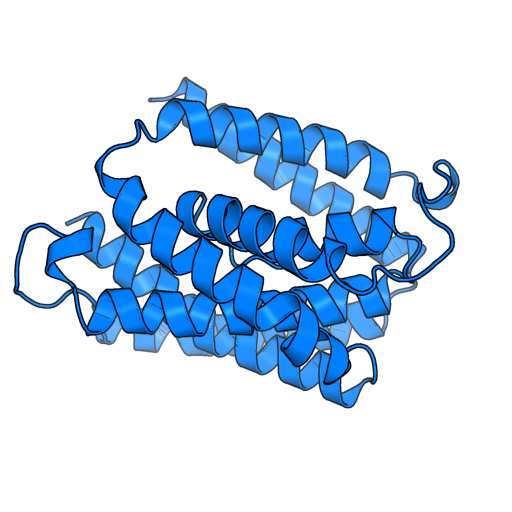 C 1
ATOM 827 O O . ILE A 1 115 ? -6.406 1.378 -0.770 1.00 81.75 115 ILE A O 1
ATOM 831 N N . LEU A 1 116 ? -5.269 0.295 -2.376 1.00 83.31 116 LEU A N 1
ATOM 832 C CA . LEU A 1 116 ? -6.367 -0.603 -2.736 1.00 83.31 116 LEU A CA 1
ATOM 833 C C . LEU A 1 116 ? -6.798 -1.478 -1.561 1.00 83.31 116 LEU A C 1
ATOM 835 O O . LEU A 1 116 ? -7.992 -1.622 -1.311 1.00 83.31 116 LEU A O 1
ATOM 839 N N . THR A 1 117 ? -5.841 -1.999 -0.794 1.00 87.50 117 THR A N 1
ATOM 840 C CA . THR A 1 117 ? -6.149 -2.798 0.397 1.00 87.50 117 THR A CA 1
ATOM 841 C C . THR A 1 117 ? -6.897 -1.973 1.440 1.00 87.50 117 THR A C 1
ATOM 843 O O . THR A 1 117 ? -7.908 -2.434 1.964 1.00 87.50 117 THR A O 1
ATOM 846 N N . ASN A 1 118 ? -6.464 -0.737 1.706 1.00 87.38 118 ASN A N 1
ATOM 847 C CA . ASN A 1 118 ? -7.129 0.150 2.661 1.00 87.38 118 ASN A CA 1
ATOM 848 C C . ASN A 1 118 ? -8.582 0.414 2.249 1.00 87.38 118 ASN A C 1
ATOM 850 O O . ASN A 1 118 ? -9.485 0.402 3.085 1.00 87.38 118 ASN A O 1
ATOM 854 N N . ILE A 1 119 ? -8.810 0.607 0.948 1.00 82.56 119 ILE A N 1
ATOM 855 C CA . ILE A 1 119 ? -10.138 0.817 0.374 1.00 82.56 119 ILE A CA 1
ATOM 856 C C . ILE A 1 119 ? -10.990 -0.424 0.595 1.00 82.56 119 ILE A C 1
ATOM 858 O O . ILE A 1 119 ? -12.029 -0.326 1.237 1.00 82.56 119 ILE A O 1
ATOM 862 N N . VAL A 1 120 ? -10.539 -1.593 0.140 1.00 84.00 120 VAL A N 1
ATOM 863 C CA . VAL A 1 120 ? -11.305 -2.839 0.271 1.00 84.00 120 VAL A CA 1
ATOM 864 C C . VAL A 1 120 ? -11.644 -3.127 1.736 1.00 84.00 120 VAL A C 1
ATOM 866 O O . VAL A 1 120 ? -12.803 -3.381 2.053 1.00 84.00 120 VAL A O 1
ATOM 869 N N . MET A 1 121 ? -10.682 -2.981 2.650 1.00 85.12 121 MET A N 1
ATOM 870 C CA . MET A 1 121 ? -10.902 -3.202 4.084 1.00 85.12 121 MET A CA 1
ATOM 871 C C . MET A 1 121 ? -11.912 -2.211 4.676 1.00 85.12 121 MET A C 1
ATOM 873 O O . MET A 1 121 ? -12.833 -2.614 5.386 1.00 85.12 121 MET A O 1
ATOM 877 N N . THR A 1 122 ? -11.806 -0.927 4.331 1.00 82.25 122 THR A N 1
ATOM 878 C CA . THR A 1 122 ? -12.746 0.108 4.799 1.00 82.25 122 THR A CA 1
ATOM 879 C C . THR A 1 122 ? -14.148 -0.086 4.210 1.00 82.25 122 THR A C 1
ATOM 881 O O . THR A 1 122 ? -15.154 0.159 4.876 1.00 82.25 122 THR A O 1
ATOM 884 N N . PHE A 1 123 ? -14.252 -0.579 2.974 1.00 79.31 123 PHE A N 1
ATOM 885 C CA . PHE A 1 123 ? -15.527 -0.948 2.354 1.00 79.31 123 PHE A CA 1
ATOM 886 C C . PHE A 1 123 ? -16.177 -2.166 3.029 1.00 79.31 123 PHE A C 1
ATOM 888 O O . PHE A 1 123 ? -17.405 -2.214 3.130 1.00 79.31 123 PHE A O 1
ATOM 895 N N . CYS A 1 124 ? -15.372 -3.095 3.551 1.00 79.75 124 CYS A N 1
ATOM 896 C CA . CYS A 1 124 ? -15.812 -4.217 4.384 1.00 79.75 124 CYS A CA 1
ATOM 897 C C . CYS A 1 124 ? -16.065 -3.837 5.859 1.00 79.75 124 CYS A C 1
ATOM 899 O O . CYS A 1 124 ? -16.183 -4.720 6.702 1.00 79.75 124 CYS A O 1
ATOM 901 N N . GLY A 1 125 ? -16.116 -2.543 6.198 1.00 77.50 125 GLY A N 1
ATOM 902 C CA . GLY A 1 125 ? -16.461 -2.085 7.549 1.00 77.50 125 GLY A CA 1
ATOM 903 C C . GLY A 1 125 ? -15.364 -2.245 8.591 1.00 77.50 125 GLY A C 1
ATOM 904 O O . GLY A 1 125 ? -15.632 -2.128 9.785 1.00 77.50 125 GLY A O 1
ATOM 905 N N . MET A 1 126 ? -14.124 -2.476 8.164 1.00 83.88 126 MET A N 1
ATOM 906 C CA . MET A 1 126 ? -12.993 -2.534 9.077 1.00 83.88 126 MET A CA 1
ATOM 907 C C . MET A 1 126 ? -12.673 -1.144 9.658 1.00 83.88 126 MET A C 1
ATOM 909 O O . MET A 1 126 ? -12.673 -0.158 8.913 1.00 83.88 126 MET A O 1
ATOM 913 N N . PRO A 1 127 ? -12.351 -1.041 10.966 1.00 86.62 127 PRO A N 1
ATOM 914 C CA . PRO A 1 127 ? -11.889 0.209 11.557 1.00 86.62 127 PRO A CA 1
ATOM 915 C C . PRO A 1 127 ? -10.660 0.760 10.832 1.00 86.62 127 PRO A C 1
ATOM 917 O O . PRO A 1 127 ? -9.738 0.009 10.513 1.00 86.62 127 PRO A O 1
ATOM 920 N N . MET A 1 128 ? -10.616 2.079 10.642 1.00 87.00 128 MET A N 1
ATOM 921 C CA . MET A 1 128 ? -9.600 2.752 9.828 1.00 87.00 128 MET A CA 1
ATOM 922 C C . MET A 1 128 ? -8.155 2.401 10.222 1.00 87.00 128 MET A C 1
ATOM 924 O O . MET A 1 128 ? -7.331 2.110 9.357 1.00 87.00 128 MET A O 1
ATOM 928 N N . HIS A 1 129 ? -7.841 2.343 11.522 1.00 87.56 129 HIS A N 1
ATOM 929 C CA . HIS A 1 129 ? -6.503 1.958 11.994 1.00 87.56 129 HIS A CA 1
ATOM 930 C C . HIS A 1 129 ? -6.104 0.533 11.590 1.00 87.56 129 HIS A C 1
ATOM 932 O O . HIS A 1 129 ? -4.954 0.310 11.210 1.00 87.56 129 HIS A O 1
ATOM 938 N N . LYS A 1 130 ? -7.054 -0.413 11.595 1.00 88.19 130 LYS A N 1
ATOM 939 C CA . LYS A 1 130 ? -6.833 -1.794 11.137 1.00 88.19 130 LYS A CA 1
ATOM 940 C C . LYS A 1 130 ? -6.742 -1.879 9.613 1.00 88.19 130 LYS A C 1
ATOM 942 O O . LYS A 1 130 ? -5.879 -2.584 9.095 1.00 88.19 130 LYS A O 1
ATOM 947 N N . SER A 1 131 ? -7.568 -1.119 8.890 1.00 88.06 131 SER A N 1
ATOM 948 C CA . SER A 1 131 ? -7.497 -1.033 7.425 1.00 88.06 131 SER A CA 1
ATOM 949 C C . SER A 1 131 ? -6.122 -0.546 6.962 1.00 88.06 131 SER A C 1
ATOM 951 O O . SER A 1 131 ? -5.520 -1.154 6.078 1.00 88.06 131 SER A O 1
ATOM 953 N N . ILE A 1 132 ? -5.577 0.481 7.622 1.00 87.62 132 ILE A N 1
ATOM 954 C CA . ILE A 1 132 ? -4.238 1.012 7.335 1.00 87.62 132 ILE A CA 1
ATOM 955 C C . ILE A 1 132 ? -3.142 0.021 7.745 1.00 87.62 132 ILE A C 1
ATOM 957 O O . ILE A 1 132 ? -2.158 -0.136 7.024 1.00 87.62 132 ILE A O 1
ATOM 961 N N . GLY A 1 133 ? -3.314 -0.708 8.852 1.00 89.69 133 GLY A N 1
ATOM 962 C CA . GLY A 1 133 ? -2.378 -1.764 9.242 1.00 89.69 133 GLY A CA 1
ATOM 963 C C . GLY A 1 133 ? -2.285 -2.890 8.208 1.00 89.69 133 GLY A C 1
ATOM 964 O O . GLY A 1 133 ? -1.187 -3.272 7.791 1.00 89.69 133 GLY A O 1
ATOM 965 N N . ARG A 1 134 ? -3.428 -3.387 7.725 1.00 90.12 134 ARG A N 1
ATOM 966 C CA . ARG A 1 134 ? -3.477 -4.394 6.651 1.00 90.12 134 ARG A CA 1
ATOM 967 C C . ARG A 1 134 ? -2.983 -3.843 5.315 1.00 90.12 134 ARG A C 1
ATOM 969 O O . ARG A 1 134 ? -2.335 -4.559 4.560 1.00 90.12 134 ARG A O 1
ATOM 976 N N . ALA A 1 135 ? -3.203 -2.560 5.045 1.00 89.69 135 ALA A N 1
ATOM 977 C CA . ALA A 1 135 ? -2.629 -1.878 3.892 1.00 89.69 135 ALA A CA 1
ATOM 978 C C . ALA A 1 135 ? -1.093 -1.814 3.933 1.00 89.69 135 ALA A C 1
ATOM 980 O O . ALA A 1 135 ? -0.444 -2.086 2.922 1.00 89.69 135 ALA A O 1
ATOM 981 N N . ALA A 1 136 ? -0.501 -1.513 5.092 1.00 90.19 136 ALA A N 1
ATOM 982 C CA . ALA A 1 136 ? 0.950 -1.543 5.269 1.00 90.19 136 ALA A CA 1
ATOM 983 C C . ALA A 1 136 ? 1.510 -2.960 5.043 1.00 90.19 136 ALA A C 1
ATOM 985 O O . ALA A 1 136 ? 2.502 -3.134 4.335 1.00 90.19 136 ALA A O 1
ATOM 986 N N . ALA A 1 137 ? 0.817 -3.981 5.556 1.00 91.12 137 ALA A N 1
ATOM 987 C CA . ALA A 1 137 ? 1.160 -5.382 5.322 1.00 91.12 137 ALA A CA 1
ATOM 988 C C . ALA A 1 137 ? 1.066 -5.780 3.843 1.00 91.12 137 ALA A C 1
ATOM 990 O O . ALA A 1 137 ? 1.973 -6.424 3.319 1.00 91.12 137 ALA A O 1
ATOM 991 N N . ALA A 1 138 ? 0.019 -5.346 3.136 1.00 90.75 138 ALA A N 1
ATOM 992 C CA . ALA A 1 138 ? -0.098 -5.545 1.694 1.00 90.75 138 ALA A CA 1
ATOM 993 C C . ALA A 1 138 ? 1.080 -4.922 0.940 1.00 90.75 138 ALA A C 1
ATOM 995 O O . ALA A 1 138 ? 1.590 -5.520 -0.002 1.00 90.75 138 ALA A O 1
ATOM 996 N N . GLY A 1 139 ? 1.558 -3.753 1.380 1.00 89.38 139 GLY A N 1
ATOM 997 C CA . GLY A 1 139 ? 2.759 -3.120 0.838 1.00 89.38 139 GLY A CA 1
ATOM 998 C C . GLY A 1 139 ? 3.987 -4.034 0.896 1.00 89.38 139 GLY A C 1
ATOM 999 O O . GLY A 1 139 ? 4.729 -4.118 -0.080 1.00 89.38 139 GLY A O 1
ATOM 1000 N N . VAL A 1 140 ? 4.176 -4.774 1.992 1.00 90.06 140 VAL A N 1
ATOM 1001 C CA . VAL A 1 140 ? 5.252 -5.774 2.119 1.00 90.06 140 VAL A CA 1
ATOM 1002 C C . VAL A 1 140 ? 5.044 -6.924 1.140 1.00 90.06 140 VAL A C 1
ATOM 1004 O O . VAL A 1 140 ? 5.961 -7.284 0.403 1.00 90.06 140 VAL A O 1
ATOM 1007 N N . VAL A 1 141 ? 3.824 -7.462 1.080 1.00 90.81 141 VAL A N 1
ATOM 1008 C CA . VAL A 1 141 ? 3.504 -8.599 0.206 1.00 90.81 141 VAL A CA 1
ATOM 1009 C C . VAL A 1 141 ? 3.572 -8.235 -1.279 1.00 90.81 141 VAL A C 1
ATOM 1011 O O . VAL A 1 141 ? 3.842 -9.100 -2.100 1.00 90.81 141 VAL A O 1
ATOM 1014 N N . VAL A 1 142 ? 3.374 -6.968 -1.643 1.00 88.44 142 VAL A N 1
ATOM 1015 C CA . VAL A 1 142 ? 3.570 -6.486 -3.016 1.00 88.44 142 VAL A CA 1
ATOM 1016 C C . VAL A 1 142 ? 5.048 -6.228 -3.306 1.00 88.44 142 VAL A C 1
ATOM 1018 O O . VAL A 1 142 ? 5.564 -6.675 -4.328 1.00 88.44 142 VAL A O 1
ATOM 1021 N N . SER A 1 143 ? 5.738 -5.504 -2.421 1.00 87.12 143 SER A N 1
ATOM 1022 C CA . SER A 1 143 ? 7.098 -5.016 -2.682 1.00 87.12 143 SER A CA 1
ATOM 1023 C C . SER A 1 143 ? 8.149 -6.123 -2.704 1.00 87.12 143 SER A C 1
ATOM 1025 O O . SER A 1 143 ? 9.054 -6.057 -3.534 1.00 87.12 143 SER A O 1
ATOM 1027 N N . ILE A 1 144 ? 8.029 -7.158 -1.863 1.00 88.50 144 ILE A N 1
ATOM 1028 C CA . ILE A 1 144 ? 9.005 -8.258 -1.825 1.00 88.50 144 ILE A CA 1
ATOM 1029 C C . ILE A 1 144 ? 9.004 -9.055 -3.144 1.00 88.50 144 ILE A C 1
ATOM 1031 O O . ILE A 1 144 ? 10.045 -9.078 -3.803 1.00 88.50 144 ILE A O 1
ATOM 1035 N N . PRO A 1 145 ? 7.884 -9.654 -3.604 1.00 87.00 145 PRO A N 1
ATOM 1036 C CA . PRO A 1 145 ? 7.853 -10.359 -4.885 1.00 87.00 145 PRO A CA 1
ATOM 1037 C C . PRO A 1 145 ? 8.200 -9.442 -6.052 1.00 87.00 145 PRO A C 1
ATOM 1039 O O . PRO A 1 145 ? 8.923 -9.859 -6.951 1.00 87.00 145 PRO A O 1
ATOM 1042 N N . ALA A 1 146 ? 7.737 -8.186 -6.027 1.00 81.94 146 ALA A N 1
ATOM 1043 C CA . ALA A 1 146 ? 8.055 -7.236 -7.083 1.00 81.94 146 ALA A CA 1
ATOM 1044 C C . ALA A 1 146 ? 9.565 -6.983 -7.195 1.00 81.94 146 ALA A C 1
ATOM 1046 O O . ALA A 1 146 ? 10.103 -6.984 -8.300 1.00 81.94 146 ALA A O 1
ATOM 1047 N N . THR A 1 147 ? 10.249 -6.820 -6.060 1.00 81.75 147 THR A N 1
ATOM 1048 C CA . THR A 1 147 ? 11.707 -6.649 -6.007 1.00 81.75 147 THR A CA 1
ATOM 1049 C C . THR A 1 147 ? 12.427 -7.921 -6.452 1.00 81.75 147 THR A C 1
ATOM 1051 O O . THR A 1 147 ? 13.395 -7.844 -7.202 1.00 81.75 147 THR A O 1
ATOM 1054 N N . ILE A 1 148 ? 11.938 -9.101 -6.055 1.00 84.56 148 ILE A N 1
ATOM 1055 C CA . ILE A 1 148 ? 12.506 -10.389 -6.479 1.00 84.56 148 ILE A CA 1
ATOM 1056 C C . ILE A 1 148 ? 12.429 -10.545 -8.002 1.00 84.56 148 ILE A C 1
ATOM 1058 O O . ILE A 1 148 ? 13.431 -10.891 -8.621 1.00 84.56 148 ILE A O 1
ATOM 1062 N N . VAL A 1 149 ? 11.278 -10.254 -8.618 1.00 80.38 149 VAL A N 1
ATOM 1063 C CA . VAL A 1 149 ? 11.107 -10.327 -10.081 1.00 80.38 149 VAL A CA 1
ATOM 1064 C C . VAL A 1 149 ? 12.064 -9.368 -10.790 1.00 80.38 149 VAL A C 1
ATOM 1066 O O . VAL A 1 149 ? 12.731 -9.764 -11.742 1.00 80.38 149 VAL A O 1
ATOM 1069 N N . VAL A 1 150 ? 12.203 -8.141 -10.282 1.00 76.19 150 VAL A N 1
ATOM 1070 C CA . VAL A 1 150 ? 13.142 -7.140 -10.811 1.00 76.19 150 VAL A CA 1
ATOM 1071 C C . VAL A 1 150 ? 14.597 -7.621 -10.756 1.00 76.19 150 VAL A C 1
ATOM 1073 O O . VAL A 1 150 ? 15.354 -7.394 -11.699 1.00 76.19 150 VAL A O 1
ATOM 1076 N N . VAL A 1 151 ? 14.999 -8.270 -9.659 1.00 76.94 151 VAL A N 1
ATOM 1077 C CA . VAL A 1 151 ? 16.378 -8.737 -9.445 1.00 76.94 151 VAL A CA 1
ATOM 1078 C C . VAL A 1 151 ? 16.685 -10.001 -10.246 1.00 76.94 151 VAL A C 1
ATOM 1080 O O . VAL A 1 151 ? 17.756 -10.093 -10.840 1.00 76.94 151 VAL A O 1
ATOM 1083 N N . LEU A 1 152 ? 15.772 -10.976 -10.260 1.00 76.75 152 LEU A N 1
ATOM 1084 C CA . LEU A 1 152 ? 15.994 -12.284 -10.885 1.00 76.75 152 LEU A CA 1
ATOM 1085 C C . LEU A 1 152 ? 15.714 -12.291 -12.388 1.00 76.75 152 LEU A C 1
ATOM 1087 O O . LEU A 1 152 ? 16.312 -13.079 -13.115 1.00 76.75 152 LEU A O 1
ATOM 1091 N N . ALA A 1 153 ? 14.818 -11.427 -12.863 1.00 72.31 153 ALA A N 1
ATOM 1092 C CA . ALA A 1 153 ? 14.424 -11.366 -14.263 1.00 72.31 153 ALA A CA 1
ATOM 1093 C C . ALA A 1 153 ? 14.459 -9.925 -14.810 1.00 72.31 153 ALA A C 1
ATOM 1095 O O . ALA A 1 153 ? 13.458 -9.431 -15.336 1.00 72.31 153 ALA A O 1
ATOM 1096 N N . PRO A 1 154 ? 15.621 -9.240 -14.765 1.00 65.81 154 PRO A N 1
ATOM 1097 C CA . PRO A 1 154 ? 15.749 -7.861 -15.244 1.00 65.81 154 PRO A CA 1
ATOM 1098 C C . PRO A 1 154 ? 15.390 -7.712 -16.732 1.00 65.81 154 PRO A C 1
ATOM 1100 O O . PRO A 1 154 ? 14.918 -6.650 -17.145 1.00 65.81 154 PRO A O 1
ATOM 1103 N N . GLY A 1 155 ? 15.540 -8.786 -17.519 1.00 60.34 155 GLY A N 1
ATOM 1104 C CA . GLY A 1 155 ? 15.152 -8.846 -18.930 1.00 60.34 155 GLY A CA 1
ATOM 1105 C C . GLY A 1 155 ? 13.646 -8.709 -19.184 1.00 60.34 155 GLY A C 1
ATOM 1106 O O . GLY A 1 155 ? 13.281 -8.155 -20.216 1.00 60.34 155 GLY A O 1
ATOM 1107 N N . LEU A 1 156 ? 12.780 -9.115 -18.241 1.00 62.06 156 LEU A N 1
ATOM 1108 C CA . LEU A 1 156 ? 11.320 -8.944 -18.356 1.00 62.06 156 LEU A CA 1
ATOM 1109 C C . LEU A 1 156 ? 10.902 -7.473 -18.282 1.00 62.06 156 LEU A C 1
ATOM 1111 O O . LEU A 1 156 ? 9.905 -7.077 -18.874 1.00 62.06 156 LEU A O 1
ATOM 1115 N N . ILE A 1 157 ? 11.668 -6.669 -17.547 1.00 58.47 157 ILE A N 1
ATOM 1116 C CA . ILE A 1 157 ? 11.336 -5.268 -17.282 1.00 58.47 157 ILE A CA 1
ATOM 1117 C C . ILE A 1 157 ? 12.111 -4.344 -18.214 1.00 58.47 157 ILE A C 1
ATOM 1119 O O . ILE A 1 157 ? 11.583 -3.313 -18.610 1.00 58.47 157 ILE A O 1
ATOM 1123 N N . SER A 1 158 ? 13.357 -4.693 -18.549 1.00 52.66 158 SER A N 1
ATOM 1124 C CA . SER A 1 158 ? 14.324 -3.762 -19.145 1.00 52.66 158 SER A CA 1
ATOM 1125 C C . SER A 1 158 ? 14.753 -4.119 -20.568 1.00 52.66 158 SER A C 1
ATOM 1127 O O . SER A 1 158 ? 15.470 -3.330 -21.177 1.00 52.66 158 SER A O 1
ATOM 1129 N N . GLY A 1 159 ? 14.411 -5.312 -21.077 1.00 53.12 159 GLY A N 1
ATOM 1130 C CA . GLY A 1 159 ? 14.884 -5.811 -22.380 1.00 53.12 159 GLY A CA 1
ATOM 1131 C C . GLY A 1 159 ? 16.411 -5.983 -22.498 1.00 53.12 159 GLY A C 1
ATOM 1132 O O . GLY A 1 159 ? 16.912 -6.363 -23.550 1.00 53.12 159 GLY A O 1
ATOM 1133 N N . SER A 1 160 ? 17.159 -5.717 -21.423 1.00 48.59 160 SER A N 1
ATOM 1134 C CA . SER A 1 160 ? 18.619 -5.763 -21.325 1.00 48.59 160 SER A CA 1
ATOM 1135 C C . SER A 1 160 ? 19.021 -6.505 -20.049 1.00 48.59 160 SER A C 1
ATOM 1137 O O . SER A 1 160 ? 18.390 -6.334 -19.005 1.00 48.59 160 SER A O 1
ATOM 1139 N N . GLN A 1 161 ? 20.079 -7.320 -20.125 1.00 50.38 161 GLN A N 1
ATOM 1140 C CA . GLN A 1 161 ? 20.582 -8.135 -19.009 1.00 50.38 161 GLN A CA 1
ATOM 1141 C C . GLN A 1 161 ? 21.505 -7.375 -18.038 1.00 50.38 161 GLN A C 1
ATOM 1143 O O . GLN A 1 161 ? 21.981 -7.953 -17.064 1.00 50.38 161 GLN A O 1
ATOM 1148 N N . THR A 1 162 ? 21.777 -6.088 -18.268 1.00 45.69 162 THR A N 1
ATOM 1149 C CA . THR A 1 162 ? 22.753 -5.330 -17.473 1.00 45.69 162 THR A CA 1
ATOM 1150 C C . THR A 1 162 ? 22.083 -4.429 -16.427 1.00 45.69 162 THR A C 1
ATOM 1152 O O . THR A 1 162 ? 21.504 -3.395 -16.738 1.00 45.69 162 THR A O 1
ATOM 1155 N N . HIS A 1 163 ? 22.199 -4.847 -15.160 1.00 54.28 163 HIS A N 1
ATOM 1156 C CA . HIS A 1 163 ? 22.018 -4.064 -13.924 1.00 54.28 163 HIS A CA 1
ATOM 1157 C C . HIS A 1 163 ? 20.726 -3.226 -13.808 1.00 54.28 163 HIS A C 1
ATOM 1159 O O . HIS A 1 163 ? 20.718 -2.013 -14.007 1.00 54.28 163 HIS A O 1
ATOM 1165 N N . GLY A 1 164 ? 19.636 -3.874 -13.380 1.00 59.66 164 GLY A N 1
ATOM 1166 C CA . GLY A 1 164 ? 18.322 -3.241 -13.205 1.00 59.66 164 GLY A CA 1
ATOM 1167 C C . GLY A 1 164 ? 18.193 -2.260 -12.029 1.00 59.66 164 GLY A C 1
ATOM 1168 O O . GLY A 1 164 ? 17.282 -1.443 -12.044 1.00 59.66 164 GLY A O 1
ATOM 1169 N N . ILE A 1 165 ? 19.079 -2.282 -11.025 1.00 67.00 165 ILE A N 1
ATOM 1170 C CA . ILE A 1 165 ? 18.956 -1.438 -9.820 1.00 67.00 165 ILE A CA 1
ATOM 1171 C C . ILE A 1 165 ? 20.199 -0.569 -9.640 1.00 67.00 165 ILE A C 1
ATOM 1173 O O . ILE A 1 165 ? 21.321 -1.071 -9.566 1.00 67.00 165 ILE A O 1
ATOM 1177 N N . ASN A 1 166 ? 19.992 0.741 -9.504 1.00 75.19 166 ASN A N 1
ATOM 1178 C CA . ASN A 1 166 ? 21.041 1.667 -9.104 1.00 75.19 166 ASN A CA 1
ATOM 1179 C C . ASN A 1 166 ? 21.162 1.675 -7.573 1.00 75.19 166 ASN A C 1
ATOM 1181 O O . ASN A 1 166 ? 20.442 2.392 -6.874 1.00 75.19 166 ASN A O 1
ATOM 1185 N N . TRP A 1 167 ? 22.093 0.871 -7.060 1.00 74.62 167 TRP A N 1
ATOM 1186 C CA . TRP A 1 167 ? 22.334 0.729 -5.624 1.00 74.62 167 TRP A CA 1
ATOM 1187 C C . TRP A 1 167 ? 22.740 2.036 -4.934 1.00 74.62 167 TRP A C 1
ATOM 1189 O O . TRP A 1 167 ? 22.393 2.228 -3.772 1.00 74.62 167 TRP A O 1
ATOM 1199 N N . SER A 1 168 ? 23.402 2.963 -5.633 1.00 79.00 168 SER A N 1
ATOM 1200 C CA . SER A 1 168 ? 23.776 4.269 -5.074 1.00 79.00 168 SER A CA 1
ATOM 1201 C C . SER A 1 168 ? 22.549 5.141 -4.799 1.00 79.00 168 SER A C 1
ATOM 1203 O O . SER A 1 168 ? 22.421 5.702 -3.714 1.00 79.00 168 SER A O 1
ATOM 1205 N N . ILE A 1 169 ? 21.607 5.209 -5.747 1.00 79.44 169 ILE A N 1
ATOM 1206 C CA . ILE A 1 169 ? 20.343 5.945 -5.573 1.00 79.44 169 ILE A CA 1
ATOM 1207 C C . ILE A 1 169 ? 19.483 5.275 -4.499 1.00 79.44 169 ILE A C 1
ATOM 1209 O O . ILE A 1 169 ? 18.913 5.953 -3.642 1.00 79.44 169 ILE A O 1
ATOM 1213 N N . TRP A 1 170 ? 19.417 3.943 -4.520 1.00 81.88 170 TRP A N 1
ATOM 1214 C CA . TRP A 1 170 ? 18.686 3.175 -3.519 1.00 81.88 170 TRP A CA 1
ATOM 1215 C C . TRP A 1 170 ? 19.200 3.463 -2.104 1.00 81.88 170 TRP A C 1
ATOM 1217 O O . TRP A 1 170 ? 18.400 3.765 -1.223 1.00 81.88 170 TRP A O 1
ATOM 1227 N N . LEU A 1 171 ? 20.522 3.466 -1.897 1.00 84.38 171 LEU A N 1
ATOM 1228 C CA . LEU A 1 171 ? 21.134 3.703 -0.587 1.00 84.38 171 LEU A CA 1
ATOM 1229 C C . LEU A 1 171 ? 20.854 5.113 -0.040 1.00 84.38 171 LEU A C 1
ATOM 1231 O O . LEU A 1 171 ? 20.757 5.281 1.172 1.00 84.38 171 LEU A O 1
ATOM 1235 N N . CYS A 1 172 ? 20.682 6.116 -0.904 1.00 85.88 172 CYS A N 1
ATOM 1236 C CA . CYS A 1 172 ? 20.313 7.467 -0.477 1.00 85.88 172 CYS A CA 1
ATOM 1237 C C . CYS A 1 172 ? 18.822 7.597 -0.129 1.00 85.88 172 CYS A C 1
ATOM 1239 O O . CYS A 1 172 ? 18.471 8.251 0.853 1.00 85.88 172 CYS A O 1
ATOM 1241 N N . ILE A 1 173 ? 17.934 6.999 -0.929 1.00 86.44 173 ILE A N 1
ATOM 1242 C CA . ILE A 1 173 ? 16.484 7.223 -0.819 1.00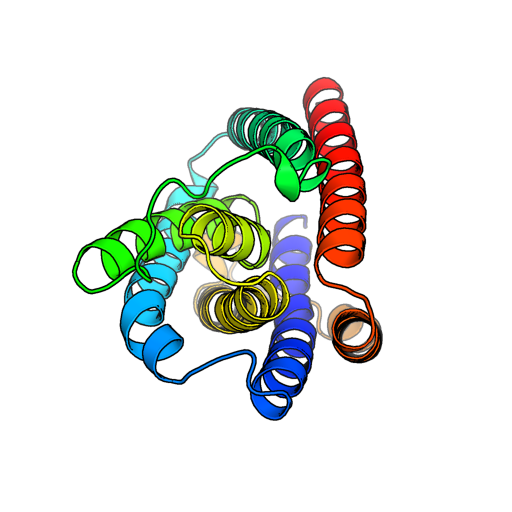 86.44 173 ILE A CA 1
ATOM 1243 C C . ILE A 1 173 ? 15.831 6.262 0.182 1.00 86.44 173 ILE A C 1
ATOM 1245 O O . ILE A 1 173 ? 14.989 6.683 0.977 1.00 86.44 173 ILE A O 1
ATOM 1249 N N . ALA A 1 174 ? 16.228 4.988 0.181 1.00 86.25 174 ALA A N 1
ATOM 1250 C CA . ALA A 1 174 ? 15.638 3.951 1.023 1.00 86.25 174 ALA A CA 1
ATOM 1251 C C . ALA A 1 174 ? 15.636 4.281 2.531 1.00 86.25 174 ALA A C 1
ATOM 1253 O O . ALA A 1 174 ? 14.579 4.135 3.150 1.00 86.25 174 ALA A O 1
ATOM 1254 N N . PRO A 1 175 ? 16.737 4.751 3.157 1.00 88.31 175 PRO A N 1
ATOM 1255 C CA . PRO A 1 175 ? 16.721 5.068 4.586 1.00 88.31 175 PRO A CA 1
ATOM 1256 C C . PRO A 1 175 ? 15.834 6.275 4.904 1.00 88.31 175 PRO A C 1
ATOM 1258 O O . PRO A 1 175 ? 15.100 6.246 5.893 1.00 88.31 175 PRO A O 1
ATOM 1261 N N . ALA A 1 176 ? 15.835 7.305 4.052 1.00 89.31 176 ALA A N 1
ATOM 1262 C CA . ALA A 1 176 ? 14.961 8.464 4.217 1.00 89.31 176 ALA A CA 1
ATOM 1263 C C . ALA A 1 176 ? 13.477 8.064 4.115 1.00 89.31 176 ALA A C 1
ATOM 1265 O O . ALA A 1 176 ? 12.667 8.463 4.953 1.00 89.31 176 ALA A O 1
ATOM 1266 N N . GLN A 1 177 ? 13.126 7.213 3.144 1.00 87.88 177 GLN A N 1
ATOM 1267 C CA . GLN A 1 177 ? 11.775 6.666 3.003 1.00 87.88 177 GLN A CA 1
ATOM 1268 C C . GLN A 1 177 ? 11.386 5.774 4.183 1.00 87.88 177 GLN A C 1
ATOM 1270 O O . GLN A 1 177 ? 10.264 5.873 4.673 1.00 87.88 177 GLN A O 1
ATOM 1275 N N . ALA A 1 178 ? 12.298 4.933 4.670 1.00 89.75 178 ALA A N 1
ATOM 1276 C CA . ALA A 1 178 ? 12.052 4.072 5.820 1.00 89.75 178 ALA A CA 1
ATOM 1277 C C . ALA A 1 178 ? 11.795 4.884 7.098 1.00 89.75 178 ALA A C 1
ATOM 1279 O O . ALA A 1 178 ? 10.833 4.607 7.817 1.00 89.75 178 ALA A O 1
ATOM 1280 N N . ALA A 1 179 ? 12.596 5.922 7.352 1.00 91.12 179 ALA A N 1
ATOM 1281 C CA . ALA A 1 179 ? 12.407 6.821 8.486 1.00 91.12 179 ALA A CA 1
ATOM 1282 C C . ALA A 1 179 ? 11.082 7.596 8.386 1.00 91.12 179 ALA A C 1
ATOM 1284 O O . ALA A 1 179 ? 10.326 7.658 9.357 1.00 91.12 179 ALA A O 1
ATOM 1285 N N . ALA A 1 180 ? 10.761 8.128 7.202 1.00 90.88 180 ALA A N 1
ATOM 1286 C CA . ALA A 1 180 ? 9.499 8.820 6.957 1.00 90.88 180 ALA A CA 1
ATOM 1287 C C . ALA A 1 180 ? 8.286 7.889 7.126 1.00 90.88 180 ALA A C 1
ATOM 1289 O O . ALA A 1 180 ? 7.298 8.270 7.752 1.00 90.88 180 ALA A O 1
ATOM 1290 N N . ALA A 1 181 ? 8.368 6.653 6.628 1.00 88.19 181 ALA A N 1
ATOM 1291 C CA . ALA A 1 181 ? 7.314 5.652 6.765 1.00 88.19 181 ALA A CA 1
ATOM 1292 C C . ALA A 1 181 ? 7.109 5.228 8.224 1.00 88.19 181 ALA A C 1
ATOM 1294 O O . ALA A 1 181 ? 5.970 5.065 8.664 1.00 88.19 181 ALA A O 1
ATOM 1295 N N . TRP A 1 182 ? 8.195 5.104 8.991 1.00 88.94 182 TRP A N 1
ATOM 1296 C CA . TRP A 1 182 ? 8.121 4.858 10.426 1.00 88.94 182 TRP A CA 1
ATOM 1297 C C . TRP A 1 182 ? 7.429 6.007 11.162 1.00 88.94 182 TRP A C 1
ATOM 1299 O O . TRP A 1 182 ? 6.457 5.783 11.881 1.00 88.94 182 TRP A O 1
ATOM 1309 N N . ALA A 1 183 ? 7.884 7.244 10.943 1.00 91.12 183 ALA A N 1
ATOM 1310 C CA . ALA A 1 183 ? 7.300 8.429 11.564 1.00 91.12 183 ALA A CA 1
ATOM 1311 C C . ALA A 1 183 ? 5.815 8.591 11.194 1.00 91.12 183 ALA A C 1
ATOM 1313 O O . ALA A 1 183 ? 4.983 8.852 12.063 1.00 91.12 183 ALA A O 1
ATOM 1314 N N . GLY A 1 184 ? 5.469 8.362 9.924 1.00 88.81 184 GLY A N 1
ATOM 1315 C CA . GLY A 1 184 ? 4.094 8.383 9.433 1.00 88.81 184 GLY A CA 1
ATOM 1316 C C . GLY A 1 184 ? 3.212 7.320 10.089 1.00 88.81 184 GLY A C 1
ATOM 1317 O O . GLY A 1 184 ? 2.101 7.634 10.512 1.00 88.81 184 GLY A O 1
ATOM 1318 N N . ALA A 1 185 ? 3.710 6.089 10.249 1.00 88.44 185 ALA A N 1
ATOM 1319 C CA . ALA A 1 185 ? 2.979 5.018 10.930 1.00 88.44 185 ALA A CA 1
ATOM 1320 C C . ALA A 1 185 ? 2.719 5.354 12.408 1.00 88.44 185 ALA A C 1
ATOM 1322 O O . ALA A 1 185 ? 1.599 5.201 12.893 1.00 88.44 185 ALA A O 1
ATOM 1323 N N . GLN A 1 186 ? 3.727 5.883 13.108 1.00 89.00 186 GLN A N 1
ATOM 1324 C CA . GLN A 1 186 ? 3.596 6.310 14.504 1.00 89.00 186 GLN A CA 1
ATOM 1325 C C . GLN A 1 186 ? 2.596 7.466 14.654 1.00 89.00 186 GLN A C 1
ATOM 1327 O O . GLN A 1 186 ? 1.821 7.496 15.610 1.00 89.00 186 GLN A O 1
ATOM 1332 N N . LEU A 1 187 ? 2.591 8.415 13.713 1.00 89.69 187 LEU A N 1
ATOM 1333 C CA . LEU A 1 187 ? 1.651 9.534 13.710 1.00 89.69 187 LEU A CA 1
ATOM 1334 C C . LEU A 1 187 ? 0.219 9.068 13.424 1.00 89.69 187 LEU A C 1
ATOM 1336 O O . LEU A 1 187 ? -0.702 9.459 14.136 1.00 89.69 187 LEU A O 1
ATOM 1340 N N . ALA A 1 188 ? 0.030 8.188 12.439 1.00 86.25 188 ALA A N 1
ATOM 1341 C CA . ALA A 1 188 ? -1.279 7.645 12.081 1.00 86.25 188 ALA A CA 1
ATOM 1342 C C . ALA A 1 188 ? -1.963 6.942 13.266 1.00 86.25 188 ALA A C 1
ATOM 1344 O O . ALA A 1 188 ? -3.176 7.038 13.430 1.00 86.25 188 ALA A O 1
ATOM 1345 N N . GLN A 1 189 ? -1.187 6.291 14.135 1.00 84.62 189 GLN A N 1
ATOM 1346 C CA . GLN A 1 189 ? -1.703 5.634 15.339 1.00 84.62 189 GLN A CA 1
ATOM 1347 C C . GLN A 1 189 ? -2.204 6.608 16.413 1.00 84.62 189 GLN A C 1
ATOM 1349 O O . GLN A 1 189 ? -3.025 6.227 17.241 1.00 84.62 189 GLN A O 1
ATOM 1354 N N . ARG A 1 190 ? -1.737 7.861 16.407 1.00 88.50 190 ARG A N 1
ATOM 1355 C CA . ARG A 1 190 ? -2.127 8.888 17.389 1.00 88.50 190 ARG A CA 1
ATOM 1356 C C . ARG A 1 190 ? -3.334 9.716 16.953 1.00 88.50 190 ARG A C 1
ATOM 1358 O O . ARG A 1 190 ? -3.904 10.435 17.766 1.00 88.50 190 ARG A O 1
ATOM 1365 N N . ILE A 1 191 ? -3.705 9.643 15.678 1.00 90.44 191 ILE A N 1
ATOM 1366 C CA . ILE A 1 191 ? -4.801 10.417 15.096 1.00 90.44 191 ILE A CA 1
ATOM 1367 C C . ILE A 1 191 ? -6.106 9.621 15.215 1.00 90.44 191 ILE A C 1
ATOM 1369 O O . ILE A 1 191 ? -6.126 8.407 15.011 1.00 90.44 191 ILE A O 1
ATOM 1373 N N . ALA A 1 192 ? -7.214 10.302 15.522 1.00 89.75 192 ALA A N 1
ATOM 1374 C CA . ALA A 1 192 ? -8.539 9.683 15.554 1.00 89.75 192 ALA A CA 1
ATOM 1375 C C . ALA A 1 192 ? -8.942 9.149 14.165 1.00 89.75 192 ALA A C 1
ATOM 1377 O O . ALA A 1 192 ? -8.635 9.766 13.146 1.00 89.75 192 ALA A O 1
ATOM 1378 N N . GLY A 1 193 ? -9.672 8.029 14.110 1.00 85.06 193 GLY A N 1
ATOM 1379 C CA . GLY A 1 193 ? -9.981 7.330 12.852 1.00 85.06 193 GLY A CA 1
ATOM 1380 C C . GLY A 1 193 ? -10.650 8.221 11.797 1.00 85.06 193 GLY A C 1
ATOM 1381 O O . GLY A 1 193 ? -10.253 8.204 10.633 1.00 85.06 193 GLY A O 1
ATOM 1382 N N . ASP A 1 194 ? -11.584 9.076 12.217 1.00 85.88 194 ASP A N 1
ATOM 1383 C CA . ASP A 1 194 ? -12.283 10.018 11.334 1.00 85.88 194 ASP A CA 1
ATOM 1384 C C . ASP A 1 194 ? -11.341 11.069 10.734 1.00 85.88 194 ASP A C 1
ATOM 1386 O O . ASP A 1 194 ? -11.420 11.380 9.543 1.00 85.88 194 ASP A O 1
ATOM 1390 N N . GLN A 1 195 ? -10.427 11.612 11.544 1.00 87.12 195 GLN A N 1
ATOM 1391 C CA . GLN A 1 195 ? -9.422 12.571 11.078 1.00 87.12 195 GLN A CA 1
ATOM 1392 C C . GLN A 1 195 ? -8.435 11.894 10.126 1.00 87.12 195 GLN A C 1
ATOM 1394 O O . GLN A 1 195 ? -8.130 12.439 9.067 1.00 87.12 195 GLN A O 1
ATOM 1399 N N . LEU A 1 196 ? -7.999 10.678 10.458 1.00 86.88 196 LEU A N 1
ATOM 1400 C CA . LEU A 1 196 ? -7.106 9.883 9.624 1.00 86.88 196 LEU A CA 1
ATOM 1401 C C . LEU A 1 196 ? -7.746 9.556 8.266 1.00 86.88 196 LEU A C 1
ATOM 1403 O O . LEU A 1 196 ? -7.079 9.638 7.235 1.00 86.88 196 LEU A O 1
ATOM 1407 N N . SER A 1 197 ? -9.054 9.278 8.245 1.00 86.81 197 SER A N 1
ATOM 1408 C CA . SER A 1 197 ? -9.821 9.105 7.008 1.00 86.81 197 SER A CA 1
ATOM 1409 C C . SER A 1 197 ? -9.838 10.355 6.143 1.00 86.81 197 SER A C 1
ATOM 1411 O O . SER A 1 197 ? -9.577 10.270 4.944 1.00 86.81 197 SER A O 1
ATOM 1413 N N . ARG A 1 198 ? -10.067 11.527 6.739 1.00 87.62 198 ARG A N 1
ATOM 1414 C CA . ARG A 1 198 ? -10.051 12.801 6.005 1.00 87.62 198 ARG A CA 1
ATOM 1415 C C . ARG A 1 198 ? -8.664 13.147 5.465 1.00 87.62 198 ARG A C 1
ATOM 1417 O O . ARG A 1 198 ? -8.561 13.644 4.348 1.00 87.62 198 ARG A O 1
ATOM 1424 N N . ILE A 1 199 ? -7.600 12.854 6.214 1.00 89.88 199 ILE A N 1
ATOM 1425 C CA . ILE A 1 199 ? -6.221 13.029 5.733 1.00 89.88 199 ILE A CA 1
ATOM 1426 C C . ILE A 1 199 ? -5.971 12.120 4.525 1.00 89.88 199 ILE A C 1
ATOM 1428 O O . ILE A 1 199 ? -5.486 12.586 3.496 1.00 89.88 199 ILE A O 1
ATOM 1432 N N . PHE A 1 200 ? -6.364 10.845 4.609 1.00 86.12 200 PHE A N 1
ATOM 1433 C CA . PHE A 1 200 ? -6.225 9.901 3.498 1.00 86.12 200 PHE A CA 1
ATOM 1434 C C . PHE A 1 200 ? -7.029 10.337 2.265 1.00 86.12 200 PHE A C 1
ATOM 1436 O O . PHE A 1 200 ? -6.539 10.230 1.143 1.00 86.12 200 PHE A O 1
ATOM 1443 N N . ALA A 1 201 ? -8.223 10.903 2.467 1.00 87.31 201 ALA A N 1
ATOM 1444 C CA . ALA A 1 201 ? -9.012 11.513 1.401 1.00 87.31 201 ALA A CA 1
ATOM 1445 C C . ALA A 1 201 ? -8.251 12.638 0.692 1.00 87.31 201 ALA A C 1
ATOM 1447 O O . ALA A 1 201 ? -8.178 12.646 -0.533 1.00 87.31 201 ALA A O 1
ATOM 1448 N N . GLY A 1 202 ? -7.653 13.559 1.454 1.00 89.62 202 GLY A N 1
ATOM 1449 C CA . GLY A 1 202 ? -6.858 14.653 0.899 1.00 89.62 202 GLY A CA 1
ATOM 1450 C C . GLY A 1 202 ? -5.678 14.147 0.068 1.00 89.62 202 GLY A C 1
ATOM 1451 O O . GLY A 1 202 ? -5.485 14.595 -1.060 1.00 89.62 202 GLY A O 1
ATOM 1452 N N . VAL A 1 203 ? -4.940 13.158 0.582 1.00 87.94 203 VAL A N 1
ATOM 1453 C CA . VAL A 1 203 ? -3.820 12.538 -0.143 1.00 87.94 203 VAL A CA 1
ATOM 1454 C C . VAL A 1 203 ? -4.299 11.890 -1.444 1.00 87.94 203 VAL A C 1
ATOM 1456 O O . VAL A 1 203 ? -3.738 12.176 -2.498 1.00 87.94 203 VAL A O 1
ATOM 1459 N N . LEU A 1 204 ? -5.370 11.090 -1.405 1.00 84.88 204 LEU A N 1
ATOM 1460 C CA . LEU A 1 204 ? -5.933 10.455 -2.602 1.00 84.88 204 LEU A CA 1
ATOM 1461 C C . LEU A 1 204 ? -6.432 11.463 -3.637 1.00 84.88 204 LEU A C 1
ATOM 1463 O O . LEU A 1 204 ? -6.246 11.243 -4.833 1.00 84.88 204 LEU A O 1
ATOM 1467 N N . ALA A 1 205 ? -7.049 12.560 -3.193 1.00 87.94 205 ALA A N 1
ATOM 1468 C CA . ALA A 1 205 ? -7.510 13.617 -4.082 1.00 87.94 205 ALA A CA 1
ATOM 1469 C C . ALA A 1 205 ? -6.327 14.267 -4.811 1.00 87.94 205 ALA A C 1
ATOM 1471 O O . ALA A 1 205 ? -6.354 14.398 -6.034 1.00 87.94 205 ALA A O 1
ATOM 1472 N N . ILE A 1 206 ? -5.255 14.600 -4.082 1.00 89.38 206 ILE A N 1
ATOM 1473 C CA . ILE A 1 206 ? -4.033 15.168 -4.665 1.00 89.38 206 ILE A CA 1
ATOM 1474 C C . ILE A 1 206 ? -3.398 14.177 -5.644 1.00 89.38 206 ILE A C 1
ATOM 1476 O O . ILE A 1 206 ? -3.114 14.551 -6.781 1.00 89.38 206 ILE A O 1
ATOM 1480 N N . THR A 1 207 ? -3.217 12.913 -5.248 1.00 84.69 207 THR A N 1
ATOM 1481 C CA . THR A 1 207 ? -2.653 11.873 -6.122 1.00 84.69 207 THR A CA 1
ATOM 1482 C C . THR A 1 207 ? -3.482 11.702 -7.394 1.00 84.69 207 THR A C 1
ATOM 1484 O O . THR A 1 207 ? -2.921 11.702 -8.487 1.00 84.69 207 THR A O 1
ATOM 1487 N N . GLY A 1 208 ? -4.811 11.630 -7.274 1.00 82.94 208 GLY A N 1
ATOM 1488 C CA . GLY A 1 208 ? -5.717 11.521 -8.416 1.00 82.94 208 GLY A CA 1
ATOM 1489 C C . GLY A 1 208 ? -5.614 12.715 -9.367 1.00 82.94 208 GLY A C 1
ATOM 1490 O O . GLY A 1 208 ? -5.489 12.521 -10.573 1.00 82.94 208 GLY A O 1
ATOM 1491 N N . ILE A 1 209 ? -5.584 13.946 -8.841 1.00 86.94 209 ILE A N 1
ATOM 1492 C CA . ILE A 1 209 ? -5.420 15.164 -9.653 1.00 86.94 209 ILE A CA 1
ATOM 1493 C C . ILE A 1 209 ? -4.072 15.159 -10.381 1.00 86.94 209 ILE A C 1
ATOM 1495 O O . ILE A 1 209 ? -4.022 15.458 -11.573 1.00 86.94 209 ILE A O 1
ATOM 1499 N N . VAL A 1 210 ? -2.979 14.821 -9.690 1.00 84.88 210 VAL A N 1
ATOM 1500 C CA . VAL A 1 210 ? -1.636 14.785 -10.290 1.00 84.88 210 VAL A CA 1
ATOM 1501 C C . VAL A 1 210 ? -1.576 13.753 -11.415 1.00 84.88 210 VAL A C 1
ATOM 1503 O O . VAL A 1 210 ? -1.160 14.096 -12.518 1.00 84.88 210 VAL A O 1
ATOM 1506 N N . MET A 1 211 ? -2.057 12.528 -11.182 1.00 81.69 211 MET A N 1
ATOM 1507 C CA . MET A 1 211 ? -2.070 11.470 -12.202 1.00 81.69 211 MET A CA 1
ATOM 1508 C C . MET A 1 211 ? -2.949 11.829 -13.404 1.00 81.69 211 MET A C 1
ATOM 1510 O O . MET A 1 211 ? -2.588 11.536 -14.547 1.00 81.69 211 MET A O 1
ATOM 1514 N N . LEU A 1 212 ? -4.077 12.504 -13.164 1.00 83.31 212 LEU A N 1
ATOM 1515 C CA . LEU A 1 212 ? -4.949 12.987 -14.227 1.00 83.31 212 LEU A CA 1
ATOM 1516 C C . LEU A 1 212 ? -4.237 14.044 -15.082 1.00 83.31 212 LEU A C 1
ATOM 1518 O O . LEU A 1 212 ? -4.236 13.932 -16.303 1.00 83.31 212 LEU A O 1
ATOM 1522 N N . ARG A 1 213 ? -3.567 15.025 -14.458 1.00 83.62 213 ARG A N 1
ATOM 1523 C CA . ARG A 1 213 ? -2.777 16.037 -15.183 1.00 83.62 213 ARG A CA 1
ATOM 1524 C C . ARG A 1 213 ? -1.662 15.395 -16.001 1.00 83.62 213 ARG A C 1
ATOM 1526 O O . ARG A 1 213 ? -1.540 15.716 -17.175 1.00 83.62 213 ARG A O 1
ATOM 1533 N N . SER A 1 214 ? -0.915 14.460 -15.413 1.00 76.00 214 SER A N 1
ATOM 1534 C CA . SER A 1 214 ? 0.147 13.728 -16.112 1.00 76.00 214 SER A CA 1
ATOM 1535 C C . SER A 1 214 ? -0.367 12.943 -17.321 1.00 76.00 214 SER A C 1
ATOM 1537 O O . SER A 1 214 ? 0.344 12.840 -18.314 1.00 76.00 214 SER A O 1
ATOM 1539 N N . SER A 1 215 ? -1.601 12.429 -17.264 1.00 70.19 215 SER A N 1
ATOM 1540 C CA . SER A 1 215 ? -2.219 11.699 -18.380 1.00 70.19 215 SER A CA 1
ATOM 1541 C C . SER A 1 215 ? -2.624 12.604 -19.550 1.00 70.19 215 SER A C 1
ATOM 1543 O O . SER A 1 215 ? -2.664 12.130 -20.677 1.00 70.19 215 SER A O 1
ATOM 1545 N N . PHE A 1 216 ? -2.919 13.888 -19.306 1.00 66.50 216 PHE A N 1
ATOM 1546 C CA . PHE A 1 216 ? -3.248 14.867 -20.356 1.00 66.50 216 PHE A CA 1
ATOM 1547 C C . PHE A 1 216 ? -2.017 15.560 -20.961 1.00 66.50 216 PHE A C 1
ATOM 1549 O O . PHE A 1 216 ? -2.136 16.213 -21.993 1.00 66.50 216 PHE A O 1
ATOM 1556 N N . THR A 1 217 ? -0.852 15.461 -20.316 1.00 59.00 217 THR A N 1
ATOM 1557 C CA . THR A 1 217 ? 0.412 16.060 -20.785 1.00 59.00 217 THR A CA 1
ATOM 1558 C C . THR A 1 217 ? 1.305 15.095 -21.577 1.00 59.00 217 THR A C 1
ATOM 1560 O O . THR A 1 217 ? 2.444 15.454 -21.869 1.00 59.00 217 THR A O 1
ATOM 1563 N N . LEU A 1 218 ? 0.823 13.880 -21.868 1.00 47.91 218 LEU A N 1
ATOM 1564 C CA . LEU A 1 218 ? 1.519 12.834 -22.633 1.00 47.91 218 LEU A CA 1
ATOM 1565 C C . LEU A 1 218 ? 1.049 12.781 -24.088 1.00 47.91 218 LEU A C 1
ATOM 1567 O O . LEU A 1 218 ? -0.173 12.927 -24.310 1.00 47.91 218 LEU A O 1
#

Sequence (218 aa):
SAHIAVATSLAAIMPAAVVSSVAHWRAGNTDFVFFREWGPGIVIGVIAAQLVAPHLGGSVLTGLFALFCLGVSIRFAAPNRFRPLRSEPPDGRFCHIAGVGIGLISGFAGVGGGILTNIVMTFCGMPMHKSIGRAAAAGVVVSIPATIVVVLAPGLISGSQTHGINWSIWLCIAPAQAAAAWAGAQLAQRIAGDQLSRIFAGVLAITGIVMLRSSFTL

Mean predicted aligned error: 7.41 Å

Radius of gyration: 16.92 Å; Cα contacts (8 Å, |Δi|>4): 335; chains: 1; bounding box: 46×33×41 Å

Nearest PDB structures (foldseek):
  8kgi-assembly1_B  TM=2.951E-01  e=4.728E-01  Homo sapiens
  8tgj-assembly1_B  TM=4.178E-01  e=3.006E+00  Homo sapiens
  8sbe-assembly1_A  TM=2.987E-01  e=8.892E-01  Rattus norvegicus
  6h7d-assembly1_A  TM=3.557E-01  e=2.510E+00  Arabidopsis thaliana

Solvent-accessible surface area (backbone atoms only — not comparable to full-atom values): 10626 Å² total; per-residue (Å²): 110,75,46,33,53,53,40,23,48,44,49,28,46,29,55,17,21,45,43,22,21,51,54,24,39,76,69,66,26,40,60,71,64,53,55,68,46,28,34,63,19,20,40,54,14,28,55,53,19,54,72,47,46,82,78,52,72,66,60,63,57,43,40,54,51,14,53,49,32,38,60,50,15,60,52,31,60,39,61,91,77,58,80,48,85,32,93,51,77,83,62,68,73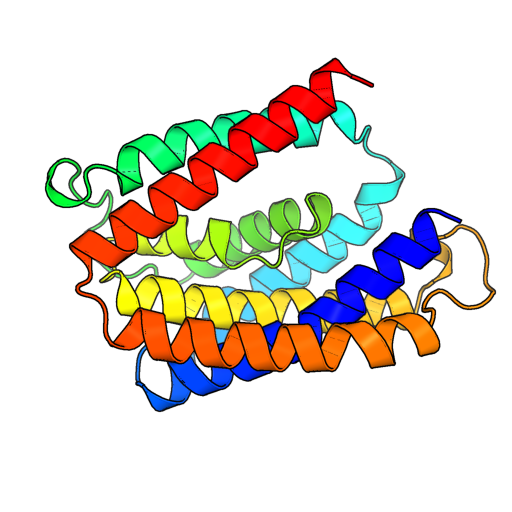,57,28,29,56,51,17,24,54,40,15,25,55,20,42,60,68,70,42,60,29,20,66,58,40,25,48,55,32,40,41,26,51,40,56,55,62,38,14,49,15,44,5,27,42,35,16,34,48,42,23,53,57,53,31,49,48,39,70,76,41,29,46,70,72,53,79,43,87,75,73,39,56,51,63,72,62,30,66,64,47,21,60,56,43,21,53,50,30,36,53,50,44,59,49,59,72,73,45,56,54,68,57,48,32,35,52,50,12,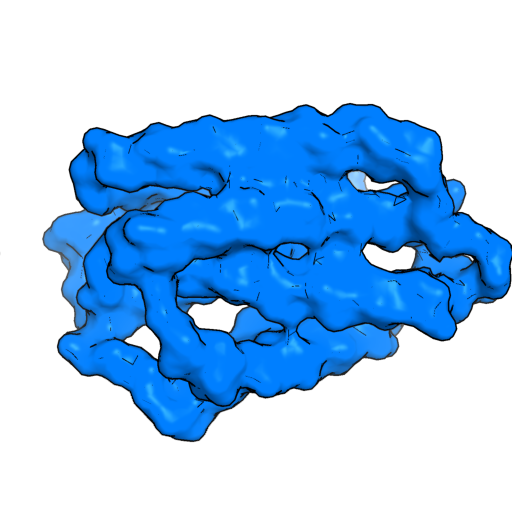53,53,30,37,52,51,13,51,52,40,40,54,57,49,72,75,107